Protein AF-A0A1M3P2A4-F1 (afdb_monomer_lite)

Radius of gyration: 41.22 Å; chains: 1; bounding box: 78×83×124 Å

Secondary structure (DSSP, 8-state):
-PPPPPPPSSEEEE-TTT--EEEE--SEEEE-TT-TT--EEEEEE-TTT--EEEBPHHHHHHHHHHTT--S--SHHHHHHHHHHTTT-S-HHHHHHHHHHHHHTTTT-----PPB--TTTSGGGTT-TTTTTTTT-SB-HHHHHHHHHHHHHHHHT-GGGGHHHHHHHHHHHHHHHHHHHHHHHHH-SEEEEE-EEE-TTS-EEE-EE-PBPTTT-PBPTT--EEPEEEEE-HHHHHHHHHHHHHHHHHHHTS-SHHHHHHHHHHHHHHHHHHHHHS-HHHHHHHHHHHHHHHHHHHHHHHHHHHT-HHHHHHHHHHHTT-

Structure (mmCIF, N/CA/C/O backbone):
data_AF-A0A1M3P2A4-F1
#
_entry.id   AF-A0A1M3P2A4-F1
#
loop_
_atom_site.group_PDB
_atom_site.id
_atom_site.type_symbol
_atom_site.label_atom_id
_atom_site.label_alt_id
_atom_site.label_comp_id
_atom_site.label_asym_id
_atom_site.label_entity_id
_atom_site.label_seq_id
_atom_site.pdbx_PDB_ins_code
_atom_site.Cartn_x
_atom_site.Cartn_y
_atom_site.Cartn_z
_atom_site.occupancy
_atom_site.B_iso_or_equiv
_atom_site.auth_seq_id
_atom_site.auth_comp_id
_atom_site.auth_asym_id
_atom_site.auth_atom_id
_atom_site.pdbx_PDB_model_num
ATOM 1 N N . MET A 1 1 ? -41.343 -20.287 31.097 1.00 47.66 1 MET A N 1
ATOM 2 C CA . MET A 1 1 ? -40.985 -21.362 30.147 1.00 47.66 1 MET A CA 1
ATOM 3 C C . MET A 1 1 ? -40.695 -20.710 28.804 1.00 47.66 1 MET A C 1
ATOM 5 O O . MET A 1 1 ? -41.447 -19.821 28.422 1.00 47.66 1 MET A O 1
ATOM 9 N N . GLY A 1 2 ? -39.548 -21.011 28.186 1.00 56.47 2 GLY A N 1
ATOM 10 C CA . GLY A 1 2 ? -39.133 -20.385 26.923 1.00 56.47 2 GLY A CA 1
ATOM 11 C C . GLY A 1 2 ? -40.094 -20.724 25.784 1.00 56.47 2 GLY A C 1
ATOM 12 O O . GLY A 1 2 ? -40.867 -21.674 25.886 1.00 56.47 2 GLY A O 1
ATOM 13 N N . LYS A 1 3 ? -40.072 -19.938 24.705 1.00 64.38 3 LYS A N 1
ATOM 14 C CA . LYS A 1 3 ? -40.857 -20.255 23.507 1.00 64.38 3 LYS A CA 1
ATOM 15 C C . LYS A 1 3 ? -40.350 -21.590 22.950 1.00 64.38 3 LYS A C 1
ATOM 17 O O . LYS A 1 3 ? -39.178 -21.690 22.600 1.00 64.38 3 LYS A O 1
ATOM 22 N N . LEU A 1 4 ? -41.218 -22.596 22.891 1.00 66.12 4 LEU A N 1
ATOM 23 C CA . LEU A 1 4 ? -40.945 -23.872 22.231 1.00 66.12 4 LEU A CA 1
ATOM 24 C C . LEU A 1 4 ? -41.340 -23.736 20.763 1.00 66.12 4 LEU A C 1
ATOM 26 O O . LEU A 1 4 ? -42.479 -23.387 20.451 1.00 66.12 4 LEU A O 1
ATOM 30 N N . ARG A 1 5 ? -40.391 -23.963 19.854 1.00 70.38 5 ARG A N 1
ATOM 31 C CA . ARG A 1 5 ? -40.687 -23.976 18.418 1.00 70.38 5 ARG A CA 1
ATOM 32 C C . ARG A 1 5 ? -41.298 -25.336 18.072 1.00 70.38 5 ARG A C 1
ATOM 34 O O . ARG A 1 5 ? -40.772 -26.323 18.576 1.00 70.38 5 ARG A O 1
ATOM 41 N N . PRO A 1 6 ? -42.350 -25.421 17.239 1.00 78.31 6 PRO A N 1
ATOM 42 C CA . PRO A 1 6 ? -42.824 -26.709 16.739 1.00 78.31 6 PRO A CA 1
ATOM 43 C C . PRO A 1 6 ? -41.728 -27.428 15.937 1.00 78.31 6 PRO A C 1
ATOM 45 O O . PRO A 1 6 ? -40.715 -26.825 15.563 1.00 78.31 6 PRO A O 1
ATOM 48 N N . ARG A 1 7 ? -41.945 -28.723 15.683 1.00 81.94 7 ARG A N 1
ATOM 49 C CA . ARG A 1 7 ? -41.069 -29.561 14.857 1.00 81.94 7 ARG A CA 1
ATOM 50 C C . ARG A 1 7 ? -40.801 -28.887 13.507 1.00 81.94 7 ARG A C 1
ATOM 52 O O . ARG A 1 7 ? -41.706 -28.317 12.905 1.00 81.94 7 ARG A O 1
ATOM 59 N N . LEU A 1 8 ? -39.545 -28.923 13.075 1.00 81.81 8 LEU A N 1
ATOM 60 C CA . LEU A 1 8 ? -39.112 -28.338 11.810 1.00 81.81 8 LEU A CA 1
ATOM 61 C C . LEU A 1 8 ? -39.338 -29.334 10.672 1.00 81.81 8 LEU A C 1
ATOM 63 O O . LEU A 1 8 ? -38.957 -30.500 10.792 1.00 81.81 8 LEU A O 1
ATOM 67 N N . ASP A 1 9 ? -39.923 -28.849 9.578 1.00 81.69 9 ASP A N 1
ATOM 68 C CA . ASP A 1 9 ? -40.098 -29.629 8.350 1.00 81.69 9 ASP A CA 1
ATOM 69 C C . ASP A 1 9 ? -38.815 -29.646 7.509 1.00 81.69 9 ASP A C 1
ATOM 71 O O . ASP A 1 9 ? -38.426 -30.705 7.023 1.00 81.69 9 ASP A O 1
ATOM 75 N N . ASP A 1 10 ? -38.123 -28.505 7.417 1.00 86.75 10 ASP A N 1
ATOM 76 C CA . ASP A 1 10 ? -36.844 -28.360 6.717 1.00 86.75 10 ASP A CA 1
ATOM 77 C C . ASP A 1 10 ? -35.724 -27.998 7.703 1.00 86.75 10 ASP A C 1
ATOM 79 O O . ASP A 1 10 ? -35.829 -27.059 8.504 1.00 86.75 10 ASP A O 1
ATOM 83 N N . VAL A 1 11 ? -34.640 -28.774 7.659 1.00 88.44 11 VAL A N 1
ATOM 84 C CA . VAL A 1 11 ? -33.526 -28.706 8.609 1.00 88.44 11 VAL A CA 1
ATOM 85 C C . VAL A 1 11 ? -32.208 -28.604 7.849 1.00 88.44 11 VAL A C 1
ATOM 87 O O . VAL A 1 11 ? -32.030 -29.210 6.793 1.00 88.44 11 VAL A O 1
ATOM 90 N N . ARG A 1 12 ? -31.272 -27.820 8.392 1.00 90.88 12 ARG A N 1
ATOM 91 C CA . ARG A 1 12 ? -29.937 -27.647 7.827 1.00 90.88 12 ARG A CA 1
ATOM 92 C C . ARG A 1 12 ? -28.990 -28.658 8.457 1.00 90.88 12 ARG A C 1
ATOM 94 O O . ARG A 1 12 ? -28.838 -28.701 9.679 1.00 90.88 12 ARG A O 1
ATOM 101 N N . PHE A 1 13 ? -28.351 -29.458 7.619 1.00 91.75 13 PHE A N 1
ATOM 102 C CA . PHE A 1 13 ? -27.417 -30.508 8.003 1.00 91.75 13 PHE A CA 1
ATOM 103 C C . PHE A 1 13 ? -25.997 -30.135 7.596 1.00 91.75 13 PHE A C 1
ATOM 105 O O . PHE A 1 13 ? -25.773 -29.418 6.617 1.00 91.75 13 PHE A O 1
ATOM 112 N N . HIS A 1 14 ? -25.029 -30.648 8.350 1.00 91.00 14 HIS A N 1
ATOM 113 C CA . HIS A 1 14 ? -23.611 -30.509 8.038 1.00 91.00 14 HIS A CA 1
ATOM 114 C C . HIS A 1 14 ? -22.948 -31.881 8.111 1.00 91.00 14 HIS A C 1
ATOM 116 O O . HIS A 1 14 ? -22.934 -32.512 9.167 1.00 91.00 14 HIS A O 1
ATOM 122 N N . CYS A 1 15 ? -22.426 -32.355 6.980 1.00 88.50 15 CYS A N 1
ATOM 123 C CA . CYS A 1 15 ? -21.662 -33.593 6.933 1.00 88.50 15 CYS A CA 1
ATOM 124 C C . CYS A 1 15 ? -20.221 -33.335 7.376 1.00 88.50 15 CYS A C 1
ATOM 126 O O . CYS A 1 15 ? -19.530 -32.522 6.768 1.00 88.50 15 CYS A O 1
ATOM 128 N N . LEU A 1 16 ? -19.747 -34.045 8.402 1.00 86.38 16 LEU A N 1
ATOM 129 C CA . LEU A 1 16 ? -18.372 -33.899 8.894 1.00 86.38 16 LEU A CA 1
ATOM 130 C C . LEU A 1 16 ? -17.328 -34.546 7.972 1.00 86.38 16 LEU A C 1
ATOM 132 O O . LEU A 1 16 ? -16.173 -34.137 7.997 1.00 86.38 16 LEU A O 1
ATOM 136 N N . ASP A 1 17 ? -17.726 -35.528 7.160 1.00 86.38 17 ASP A N 1
ATOM 137 C CA . ASP A 1 17 ? -16.798 -36.277 6.308 1.00 86.38 17 ASP A CA 1
ATOM 138 C C . ASP A 1 17 ? -16.461 -35.556 4.997 1.00 86.38 17 ASP A C 1
ATOM 140 O O . ASP A 1 17 ? -15.311 -35.575 4.567 1.00 86.38 17 ASP A O 1
ATOM 144 N N . CYS A 1 18 ? -17.448 -34.922 4.354 1.00 88.06 18 CYS A N 1
ATOM 145 C CA . CYS A 1 18 ? -17.251 -34.181 3.100 1.00 88.06 18 CYS A CA 1
ATOM 146 C C . CYS A 1 18 ? -17.371 -32.653 3.250 1.00 88.06 18 CYS A C 1
ATOM 148 O O . CYS A 1 18 ? -17.308 -31.941 2.254 1.00 88.06 18 CYS A O 1
ATOM 150 N N . ASP A 1 19 ? -17.567 -32.140 4.472 1.00 87.44 19 ASP A N 1
ATOM 151 C CA . ASP A 1 19 ? -17.826 -30.720 4.795 1.00 87.44 19 ASP A CA 1
ATOM 152 C C . ASP A 1 19 ? -19.017 -30.087 4.035 1.00 87.44 19 ASP A C 1
ATOM 154 O O . ASP A 1 19 ? -19.203 -28.866 4.021 1.00 87.44 19 ASP A O 1
ATOM 158 N N . TYR A 1 20 ? -19.877 -30.913 3.431 1.00 87.81 20 TYR A N 1
ATOM 159 C CA . TYR A 1 20 ? -21.035 -30.452 2.673 1.00 87.81 20 TYR A CA 1
ATOM 160 C C . TYR A 1 20 ? -22.170 -29.999 3.603 1.00 87.81 20 TYR A C 1
ATOM 162 O O . TYR A 1 20 ? -22.519 -30.676 4.578 1.00 87.81 20 TYR A O 1
ATOM 170 N N . ARG A 1 21 ? -22.769 -28.844 3.290 1.00 89.81 21 ARG A N 1
ATOM 171 C CA . ARG A 1 21 ? -23.889 -28.242 4.032 1.00 89.81 21 ARG A CA 1
ATOM 172 C C . ARG A 1 21 ? -25.113 -28.181 3.135 1.00 89.81 21 ARG A C 1
ATOM 174 O O . ARG A 1 21 ? -25.029 -27.647 2.033 1.00 89.81 21 ARG A O 1
ATOM 181 N N . PHE A 1 22 ? -26.243 -28.680 3.618 1.00 89.75 22 PHE A N 1
ATOM 182 C CA . PHE A 1 22 ? -27.468 -28.766 2.824 1.00 89.75 22 PHE A CA 1
ATOM 183 C C . PHE A 1 22 ? -28.719 -28.596 3.680 1.00 89.75 22 PHE A C 1
ATOM 185 O O . PHE A 1 22 ? -28.688 -28.801 4.892 1.00 89.75 22 PHE A O 1
ATOM 192 N N . GLU A 1 23 ? -29.819 -28.221 3.036 1.00 89.12 23 GLU A N 1
ATOM 193 C CA . GLU A 1 23 ? -31.145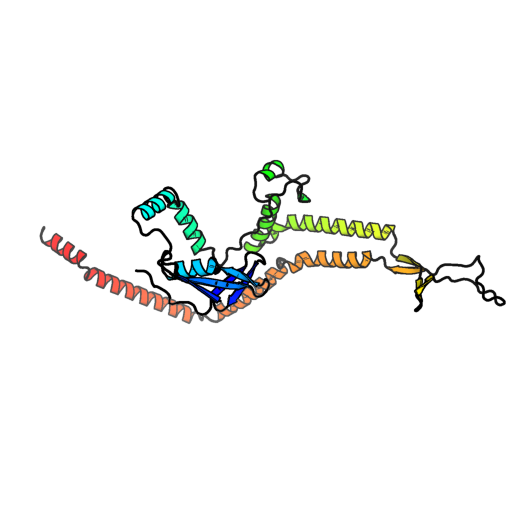 -28.135 3.643 1.00 89.12 23 GLU A CA 1
ATOM 194 C C . GLU A 1 23 ? -32.015 -29.244 3.065 1.00 89.12 23 GLU A C 1
ATOM 196 O O . GLU A 1 23 ? -32.107 -29.404 1.848 1.00 89.12 23 GLU A O 1
ATOM 201 N N . ALA A 1 24 ? -32.602 -30.053 3.938 1.00 88.12 24 ALA A N 1
ATOM 202 C CA . ALA A 1 24 ? -33.451 -31.161 3.534 1.00 88.12 24 ALA A CA 1
ATOM 203 C C . ALA A 1 24 ? -34.464 -31.494 4.628 1.00 88.12 24 ALA A C 1
ATOM 205 O O . ALA A 1 24 ? -34.319 -31.101 5.791 1.00 88.12 24 ALA A O 1
ATOM 206 N N . LYS A 1 25 ? -35.467 -32.289 4.254 1.00 87.75 25 LYS A N 1
ATOM 207 C CA . LYS A 1 25 ? -36.362 -32.910 5.225 1.00 87.75 25 LYS A CA 1
ATOM 208 C C . LYS A 1 25 ? -35.594 -33.951 6.043 1.00 87.75 25 LYS A C 1
ATOM 210 O O . LYS A 1 25 ? -34.814 -34.716 5.468 1.00 87.75 25 LYS A O 1
ATOM 215 N N . PRO A 1 26 ? -35.799 -34.005 7.367 1.00 88.25 26 PRO A N 1
ATOM 216 C CA . PRO A 1 26 ? -35.129 -34.977 8.213 1.00 88.25 26 PRO A CA 1
ATOM 217 C C . PRO A 1 26 ? -35.586 -36.393 7.864 1.00 88.25 26 PRO A C 1
ATOM 219 O O . PRO A 1 26 ? -36.781 -36.661 7.747 1.00 88.25 26 PRO A O 1
ATOM 222 N N . VAL A 1 27 ? -34.624 -37.304 7.733 1.00 86.00 27 VAL A N 1
ATOM 223 C CA . VAL A 1 27 ? -34.887 -38.725 7.466 1.00 86.00 27 VAL A CA 1
ATOM 224 C C . VAL A 1 27 ? -35.339 -39.414 8.750 1.00 86.00 27 VAL A C 1
ATOM 226 O O . VAL A 1 27 ? -36.296 -40.187 8.744 1.00 86.00 27 VAL A O 1
ATOM 229 N N . ARG A 1 28 ? -34.686 -39.087 9.870 1.00 85.25 28 ARG A N 1
ATOM 230 C CA . ARG A 1 28 ? -35.023 -39.584 11.206 1.00 85.25 28 ARG A CA 1
ATOM 231 C C . ARG A 1 28 ? -35.104 -38.419 12.186 1.00 85.25 28 ARG A C 1
ATOM 233 O O . ARG A 1 28 ? -34.327 -37.467 12.108 1.00 85.25 28 ARG A O 1
ATOM 240 N N . VAL A 1 29 ? -36.072 -38.494 13.095 1.00 86.88 29 VAL 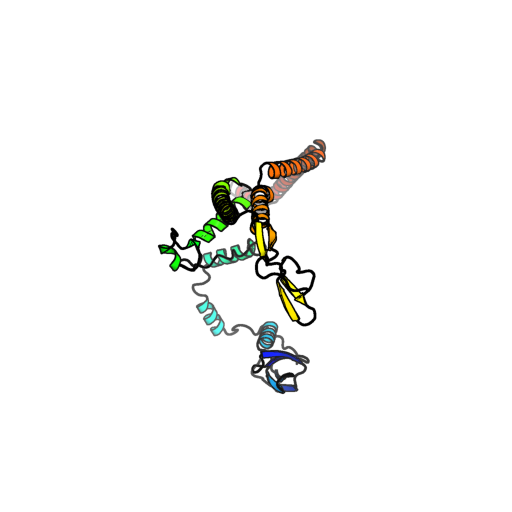A N 1
ATOM 241 C CA . VAL A 1 29 ? -36.231 -37.545 14.199 1.00 86.88 29 VAL A CA 1
ATOM 242 C C . VAL A 1 29 ? -36.209 -38.331 15.495 1.00 86.88 29 VAL A C 1
ATOM 244 O O . VAL A 1 29 ? -37.005 -39.250 15.666 1.00 86.88 29 VAL A O 1
ATOM 247 N N . GLU A 1 30 ? -35.265 -37.992 16.359 1.00 86.00 30 GLU A N 1
ATOM 248 C CA . GLU A 1 30 ? -35.043 -38.619 17.656 1.00 86.00 30 GLU A CA 1
ATOM 249 C C . GLU A 1 30 ? -35.524 -37.675 18.757 1.00 86.00 30 GLU A C 1
ATOM 251 O O . GLU A 1 30 ? -35.256 -36.471 18.715 1.00 86.00 30 GLU A O 1
ATOM 256 N N . ASP A 1 31 ? -36.234 -38.214 19.746 1.00 82.88 31 ASP A N 1
ATOM 257 C CA . ASP A 1 31 ? -36.670 -37.438 20.902 1.00 82.88 31 ASP A CA 1
ATOM 258 C C . ASP A 1 31 ? -35.485 -37.234 21.856 1.00 82.88 31 ASP A C 1
ATOM 260 O O . ASP A 1 31 ? -34.879 -38.187 22.345 1.00 82.88 31 ASP A O 1
ATOM 264 N N . ALA A 1 32 ? -35.155 -35.974 22.126 1.00 79.44 32 ALA A N 1
ATOM 265 C CA . ALA A 1 32 ? -34.094 -35.560 23.036 1.00 79.44 32 ALA A CA 1
ATOM 266 C C . ALA A 1 32 ? -34.682 -34.658 24.132 1.00 79.44 32 ALA A C 1
ATOM 268 O O . ALA A 1 32 ? -34.540 -33.437 24.073 1.00 79.44 32 ALA A O 1
ATOM 269 N N . PRO A 1 33 ? -35.351 -35.234 25.147 1.00 75.00 33 PRO A N 1
ATOM 270 C CA . PRO A 1 33 ? -36.042 -34.465 26.184 1.00 75.00 33 PRO A CA 1
ATOM 271 C C . PRO A 1 33 ? -35.098 -33.632 27.065 1.00 75.00 33 PRO A C 1
ATOM 273 O O . PRO A 1 33 ? -35.551 -32.701 27.724 1.00 75.00 33 PRO A O 1
ATOM 276 N N . GLU A 1 34 ? -33.795 -33.932 27.057 1.00 75.25 34 GLU A N 1
ATOM 277 C CA . GLU A 1 34 ? -32.754 -33.120 27.705 1.00 75.25 34 GLU A CA 1
ATOM 278 C C . GLU A 1 34 ? -32.665 -31.705 27.112 1.00 75.25 34 GLU A C 1
ATOM 280 O O . GLU A 1 34 ? -32.262 -30.755 27.788 1.00 75.25 34 GLU A O 1
ATOM 285 N N . ASP A 1 35 ? -33.061 -31.546 25.845 1.00 76.31 35 ASP A N 1
ATOM 286 C CA . ASP A 1 35 ? -32.999 -30.278 25.143 1.00 76.31 35 ASP A CA 1
ATOM 287 C C . ASP A 1 35 ? -34.281 -29.432 25.403 1.00 76.31 35 ASP A C 1
ATOM 289 O O . ASP A 1 35 ? -35.133 -29.298 24.526 1.00 76.31 35 ASP A O 1
ATOM 293 N N . GLU A 1 36 ? -34.431 -28.821 26.594 1.00 73.69 36 GLU A N 1
ATOM 294 C CA . GLU A 1 36 ? -35.631 -28.062 27.052 1.00 73.69 36 GLU A CA 1
ATOM 295 C C . GLU A 1 36 ? -36.225 -27.028 26.058 1.00 73.69 36 GLU A C 1
ATOM 297 O O . GLU A 1 36 ? -37.383 -26.633 26.174 1.00 73.69 36 GLU A O 1
ATOM 302 N N . TRP A 1 37 ? -35.432 -26.525 25.111 1.00 77.62 37 TRP A N 1
ATOM 303 C CA . TRP A 1 37 ? -35.793 -25.489 24.135 1.00 77.62 37 TRP A CA 1
ATOM 304 C C . TRP A 1 37 ? -36.126 -26.068 22.759 1.00 77.62 37 TRP A C 1
ATOM 306 O O . TRP A 1 37 ? -36.795 -25.407 21.959 1.00 77.62 37 TRP A O 1
ATOM 316 N N . HIS A 1 38 ? -35.647 -27.279 22.469 1.00 83.12 38 HIS A N 1
ATOM 317 C CA . HIS A 1 38 ? -35.932 -27.993 21.236 1.00 83.12 38 HIS A CA 1
ATOM 318 C C . HIS A 1 38 ? -35.727 -29.506 21.431 1.00 83.12 38 HIS A C 1
ATOM 320 O O . HIS A 1 38 ? -34.639 -30.005 21.143 1.00 83.12 38 HIS A O 1
ATOM 326 N N . PRO A 1 39 ? -36.758 -30.239 21.889 1.00 83.06 39 PRO A N 1
ATOM 327 C CA . PRO A 1 39 ? -36.628 -31.623 22.347 1.00 83.06 39 PRO A CA 1
ATOM 328 C C . PRO A 1 39 ? -36.541 -32.657 21.211 1.00 83.06 39 PRO A C 1
ATOM 330 O O . PRO A 1 39 ? -36.830 -33.832 21.421 1.00 83.06 39 PRO A O 1
ATOM 333 N N . TRP A 1 40 ? -36.161 -32.239 20.002 1.00 86.44 40 TRP A N 1
ATOM 334 C CA . TRP A 1 40 ? -36.030 -33.108 18.835 1.00 86.44 40 TRP A CA 1
ATOM 335 C C . TRP A 1 40 ? -34.647 -32.957 18.220 1.00 86.44 40 TRP A C 1
ATOM 337 O O . TRP A 1 40 ? -34.168 -31.845 17.979 1.00 86.44 40 TRP A O 1
ATOM 347 N N . ARG A 1 41 ? -34.022 -34.089 17.914 1.00 86.69 41 ARG A N 1
ATOM 348 C CA . ARG A 1 41 ? -32.800 -34.167 17.120 1.00 86.69 41 ARG A CA 1
ATOM 349 C C . ARG A 1 41 ? -33.130 -34.689 15.741 1.00 86.69 41 ARG A C 1
ATOM 351 O O . ARG A 1 41 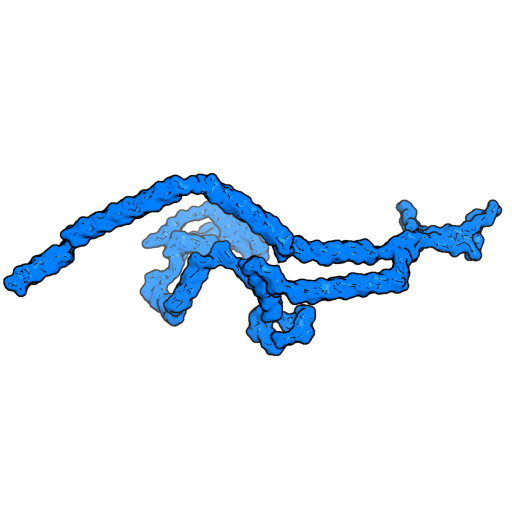? -33.824 -35.686 15.587 1.00 86.69 41 ARG A O 1
ATOM 358 N N . TYR A 1 42 ? -32.618 -33.999 14.736 1.00 89.75 42 TYR A N 1
ATOM 359 C CA . TYR A 1 42 ? -32.822 -34.366 13.347 1.00 89.75 42 TYR A CA 1
ATOM 360 C C . TYR A 1 42 ? -31.566 -35.025 12.802 1.00 89.75 42 TYR A C 1
ATOM 362 O O . TYR A 1 42 ? -30.462 -34.499 12.975 1.00 89.75 42 TYR A O 1
ATOM 370 N N . VAL A 1 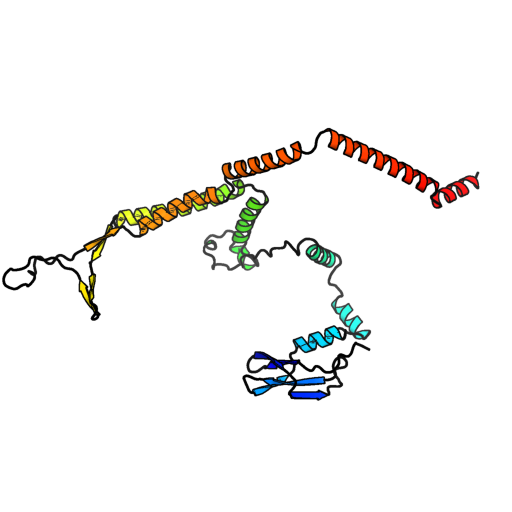43 ? -31.767 -36.129 12.092 1.00 89.19 43 VAL A N 1
ATOM 371 C CA . VAL A 1 43 ? -30.737 -36.827 11.328 1.00 89.19 43 VAL A CA 1
ATOM 372 C C . VAL A 1 43 ? -31.153 -36.829 9.860 1.00 89.19 43 VAL A C 1
ATOM 374 O O . VAL A 1 43 ? -32.289 -37.172 9.512 1.00 89.19 43 VAL A O 1
ATOM 377 N N . GLY A 1 44 ? -30.236 -36.402 9.001 1.00 89.31 44 GLY A N 1
ATOM 378 C CA . GLY A 1 44 ? -30.380 -36.396 7.550 1.00 89.31 44 GLY A CA 1
ATOM 379 C C . GLY A 1 44 ? -29.365 -37.327 6.899 1.00 89.31 44 GLY A C 1
ATOM 380 O O . GLY A 1 44 ? -28.435 -37.797 7.548 1.00 89.31 44 GLY A O 1
ATOM 381 N N . THR A 1 45 ? -29.513 -37.576 5.603 1.00 89.56 45 THR A N 1
ATOM 382 C CA . THR A 1 45 ? -28.535 -38.336 4.814 1.00 89.56 45 THR A CA 1
ATOM 383 C C . THR A 1 45 ? -27.848 -37.387 3.843 1.00 89.56 45 THR A C 1
ATOM 385 O O . THR A 1 45 ? -28.525 -36.648 3.129 1.00 89.56 45 THR A O 1
ATOM 388 N N . CYS A 1 46 ? -26.514 -37.373 3.826 1.00 88.12 46 CYS A N 1
ATOM 389 C CA . CYS A 1 46 ? -25.764 -36.517 2.912 1.00 88.12 46 CYS A CA 1
ATOM 390 C C . CYS A 1 46 ? -26.011 -36.935 1.453 1.00 88.12 46 CYS A C 1
ATOM 392 O O . CYS A 1 46 ? -25.815 -38.110 1.135 1.00 88.12 46 CYS A O 1
ATOM 394 N N . PRO A 1 47 ? -26.361 -36.004 0.548 1.00 87.69 47 PRO A N 1
ATOM 395 C CA . PRO A 1 47 ? -26.564 -36.325 -0.863 1.00 87.69 47 PRO A CA 1
ATOM 396 C C . PRO A 1 47 ? -25.266 -36.678 -1.606 1.00 87.69 47 PRO A C 1
ATOM 398 O O . PRO A 1 47 ? -25.336 -37.350 -2.629 1.00 87.69 47 PRO A O 1
ATOM 401 N N . GLU A 1 48 ? -24.092 -36.262 -1.113 1.00 86.12 48 GLU A N 1
ATOM 402 C CA . GLU A 1 48 ? -22.811 -36.568 -1.769 1.00 86.12 48 GLU A CA 1
ATOM 403 C C . GLU A 1 48 ? -22.197 -37.895 -1.316 1.00 86.12 48 GLU A C 1
ATOM 405 O O . GLU A 1 48 ? -21.773 -38.697 -2.143 1.00 86.12 48 GLU A O 1
ATOM 410 N N . CYS A 1 49 ? -22.130 -38.142 -0.005 1.00 87.19 49 CYS A N 1
ATOM 411 C CA . CYS A 1 49 ? -21.436 -39.313 0.542 1.00 87.19 49 CYS A CA 1
ATOM 412 C C . CYS A 1 49 ? -22.377 -40.395 1.095 1.00 87.19 49 CYS A C 1
ATOM 414 O O . CYS A 1 49 ? -21.909 -41.456 1.506 1.00 87.19 49 CYS A O 1
ATOM 416 N N . GLY A 1 50 ? -23.689 -40.138 1.144 1.00 84.25 50 GLY A N 1
ATOM 417 C CA . GLY A 1 50 ? -24.700 -41.089 1.617 1.00 84.25 50 GLY A CA 1
ATOM 418 C C . GLY A 1 50 ? -24.674 -41.383 3.122 1.00 84.25 50 GLY A C 1
ATOM 419 O O . GLY A 1 50 ? -25.433 -42.232 3.582 1.00 84.25 50 GLY A O 1
ATOM 420 N N . ARG A 1 51 ? -23.816 -40.717 3.907 1.00 86.62 51 ARG A N 1
ATOM 421 C CA . ARG A 1 51 ? -23.706 -40.940 5.358 1.00 86.62 51 ARG A CA 1
ATOM 422 C C . ARG A 1 51 ? -24.764 -40.172 6.145 1.00 86.62 51 ARG A C 1
ATOM 424 O O . ARG A 1 51 ? -25.221 -39.107 5.721 1.00 86.62 51 ARG A O 1
ATOM 431 N N . GLU A 1 52 ? -25.124 -40.704 7.311 1.00 88.75 52 GLU A N 1
ATOM 432 C CA . GLU A 1 52 ? -25.973 -40.003 8.276 1.00 88.75 52 GLU A CA 1
ATOM 433 C C . GLU A 1 52 ? -25.251 -38.750 8.795 1.00 88.75 52 GLU A C 1
ATOM 435 O O . GLU A 1 52 ? -24.073 -38.787 9.145 1.00 88.75 52 GLU A O 1
ATOM 440 N N . CYS A 1 53 ? -25.959 -37.626 8.803 1.00 89.19 53 CYS A N 1
ATOM 441 C CA . CYS A 1 53 ? -25.460 -36.327 9.229 1.00 89.19 53 CYS A CA 1
ATOM 442 C C . CYS A 1 53 ? -26.395 -35.740 10.277 1.00 89.19 53 CYS A C 1
ATOM 444 O O . CYS A 1 53 ? -27.619 -35.754 10.121 1.00 89.19 53 CYS A O 1
ATOM 446 N N . GLU A 1 54 ? -25.811 -35.172 11.324 1.00 88.44 54 GLU A N 1
ATOM 447 C CA . GLU A 1 54 ? -26.560 -34.443 12.337 1.00 88.44 54 GLU A CA 1
ATOM 448 C C . GLU A 1 54 ? -26.917 -33.029 11.862 1.00 88.44 54 GLU A C 1
ATOM 450 O O . GLU A 1 54 ? -26.304 -32.455 10.951 1.00 88.44 54 GLU A O 1
ATOM 455 N N . GLN A 1 55 ? -27.929 -32.452 12.508 1.00 88.62 55 GLN A N 1
ATOM 456 C CA . GLN A 1 55 ? -28.279 -31.047 12.343 1.00 88.62 55 GLN A CA 1
ATOM 457 C C . GLN A 1 55 ? -27.071 -30.130 12.595 1.00 88.62 55 GLN A C 1
ATOM 459 O O . GLN A 1 55 ? -26.324 -30.288 13.564 1.00 88.62 55 GLN A O 1
ATOM 464 N N . GLU A 1 56 ? -26.929 -29.100 11.764 1.00 90.81 56 GLU A N 1
ATOM 465 C CA . GLU A 1 56 ? -25.850 -28.128 11.874 1.00 90.81 56 GLU A CA 1
ATOM 466 C C . GLU A 1 56 ? -25.851 -27.418 13.244 1.00 90.81 56 GLU A C 1
ATOM 468 O O . GLU A 1 56 ? -26.861 -26.873 13.709 1.00 90.81 56 GLU A O 1
ATOM 473 N N . ARG A 1 57 ? -24.669 -27.347 13.874 1.00 87.31 57 ARG A N 1
ATOM 474 C CA . ARG A 1 57 ? -24.475 -26.707 15.189 1.00 87.31 57 ARG A CA 1
ATOM 475 C C . ARG A 1 57 ? -24.944 -25.250 15.221 1.00 87.31 57 ARG A C 1
ATOM 477 O O . ARG A 1 57 ? -25.506 -24.812 16.224 1.00 87.31 57 ARG A O 1
ATOM 484 N N . GLN A 1 58 ? -24.738 -24.503 14.135 1.00 85.88 58 GLN A N 1
ATOM 485 C CA . GLN A 1 58 ? -25.180 -23.109 14.029 1.00 85.88 58 GLN A CA 1
ATOM 486 C C . GLN A 1 58 ? -26.707 -22.994 14.058 1.00 85.88 58 GLN A C 1
ATOM 488 O O . GLN A 1 58 ? -27.240 -22.169 14.801 1.00 85.88 58 GLN A O 1
ATOM 493 N N . GLN A 1 59 ? -27.420 -23.857 13.326 1.00 86.44 59 GLN A N 1
ATOM 494 C CA . GLN A 1 59 ? -28.882 -23.866 13.328 1.00 86.44 59 GLN A CA 1
ATOM 495 C C . GLN A 1 59 ? -29.438 -24.194 14.723 1.00 86.44 59 GLN A C 1
ATOM 497 O O . GLN A 1 59 ? -30.358 -23.523 15.195 1.00 86.44 59 GLN A O 1
ATOM 502 N N . ARG A 1 60 ? -28.825 -25.143 15.445 1.00 86.12 60 ARG A N 1
ATOM 503 C CA . ARG A 1 60 ? -29.163 -25.412 16.856 1.00 86.12 60 ARG A CA 1
ATOM 504 C C . ARG A 1 60 ? -28.902 -24.213 17.767 1.00 86.12 60 ARG A C 1
ATOM 506 O O . ARG A 1 60 ? -29.717 -23.918 18.643 1.00 86.12 60 ARG A O 1
ATOM 513 N N . GLY A 1 61 ? -27.795 -23.502 17.554 1.00 84.56 61 GLY A N 1
ATOM 514 C CA . GLY A 1 61 ? -27.482 -22.259 18.263 1.00 84.56 61 GLY A CA 1
ATOM 515 C C . GLY A 1 61 ? -28.548 -21.181 18.051 1.00 84.56 61 GLY A C 1
ATOM 516 O O . GLY A 1 61 ? -28.989 -20.556 19.015 1.00 84.56 61 GLY A O 1
ATOM 517 N N . LEU A 1 62 ? -29.033 -21.024 16.816 1.00 85.25 62 LEU A N 1
ATOM 518 C CA . LEU A 1 62 ? -30.119 -20.098 16.480 1.00 85.25 62 LEU A CA 1
ATOM 519 C C . LEU A 1 62 ? -31.442 -20.483 17.156 1.00 85.25 62 LEU A C 1
ATOM 521 O O . LEU A 1 62 ? -32.128 -19.608 17.682 1.00 85.25 62 LEU A O 1
ATOM 525 N N . LEU A 1 63 ? -31.785 -21.775 17.208 1.00 84.88 63 LEU A N 1
ATOM 526 C CA . LEU A 1 63 ? -32.973 -22.252 17.932 1.00 84.88 63 LEU A CA 1
ATOM 527 C C . LEU A 1 63 ? -32.879 -21.949 19.433 1.00 84.88 63 LEU A C 1
ATOM 529 O O . LEU A 1 63 ? -33.847 -21.484 20.035 1.00 84.88 63 LEU A O 1
ATOM 533 N N . LYS A 1 64 ? -31.697 -22.142 20.029 1.00 83.31 64 LYS A N 1
ATOM 534 C CA . LYS A 1 64 ? -31.434 -21.814 21.438 1.00 83.31 64 LYS A CA 1
ATOM 535 C C . LYS A 1 64 ? -31.540 -20.314 21.721 1.00 83.31 64 LYS A C 1
ATOM 537 O O . LYS A 1 64 ? -32.114 -19.926 22.740 1.00 83.31 64 LYS A O 1
ATOM 542 N N . ALA A 1 65 ? -31.021 -19.479 20.821 1.00 81.88 65 ALA A N 1
ATOM 543 C CA . ALA A 1 65 ? -31.118 -18.024 20.915 1.00 81.88 65 ALA A CA 1
ATOM 544 C C . ALA A 1 65 ? -32.571 -17.540 20.781 1.00 81.88 65 ALA A C 1
ATOM 546 O O . ALA A 1 65 ? -33.026 -16.737 21.594 1.00 81.88 65 ALA A O 1
ATOM 547 N N . TRP A 1 66 ? -33.324 -18.081 19.818 1.00 80.88 66 TRP A N 1
ATOM 548 C CA . TRP A 1 66 ? -34.740 -17.759 19.611 1.00 80.88 66 TRP A CA 1
ATOM 549 C C . TRP A 1 66 ? -35.612 -18.115 20.821 1.00 80.88 66 TRP A C 1
ATOM 551 O O . TRP A 1 66 ? -36.487 -17.343 21.213 1.00 80.88 66 TRP A O 1
ATOM 561 N N . ALA A 1 67 ? -35.343 -19.256 21.459 1.00 80.06 67 ALA A N 1
ATOM 562 C CA . ALA A 1 67 ? -36.040 -19.679 22.671 1.00 80.06 67 ALA A CA 1
ATOM 563 C C . ALA A 1 67 ? -35.632 -18.880 23.929 1.00 80.06 67 ALA A C 1
ATOM 565 O O . ALA A 1 67 ? -36.159 -19.139 25.015 1.00 80.06 67 ALA A O 1
ATOM 566 N N . HIS A 1 68 ? -34.685 -17.936 23.811 1.00 73.19 68 HIS A N 1
ATOM 567 C CA . HIS A 1 68 ? -34.047 -17.240 24.934 1.00 73.19 68 HIS A CA 1
ATOM 568 C C . HIS A 1 68 ? -33.547 -18.224 26.013 1.00 73.19 68 HIS A C 1
ATOM 570 O O . HIS A 1 68 ? -33.689 -18.014 27.223 1.00 73.19 68 HIS A O 1
ATOM 576 N N . ALA A 1 69 ? -32.989 -19.349 25.558 1.00 74.44 69 ALA A N 1
ATOM 577 C CA . ALA A 1 69 ? -32.382 -20.383 26.394 1.00 74.44 69 ALA A CA 1
ATOM 578 C C . ALA A 1 69 ? -30.849 -20.230 26.478 1.00 74.44 69 ALA A C 1
ATOM 580 O O . ALA A 1 69 ? -30.138 -21.132 26.919 1.00 74.44 69 ALA A O 1
ATOM 581 N N . THR A 1 70 ? -30.320 -19.093 26.026 1.00 70.75 70 THR A N 1
ATOM 582 C CA . THR A 1 70 ? -28.902 -18.734 26.107 1.00 70.75 70 THR A CA 1
ATOM 583 C C . THR A 1 70 ? -28.601 -18.011 27.419 1.00 70.75 70 THR A C 1
ATOM 585 O O . THR A 1 70 ? -29.242 -17.007 27.723 1.00 70.75 70 THR A O 1
ATOM 588 N N . GLY A 1 71 ? -27.592 -18.488 28.152 1.00 70.88 71 GLY A N 1
ATOM 589 C CA . GLY A 1 71 ? -27.112 -17.893 29.403 1.00 70.88 71 GLY A CA 1
ATOM 590 C C . GLY A 1 71 ? -27.627 -18.597 30.671 1.00 70.88 71 GLY A C 1
ATOM 591 O O . GLY A 1 71 ? -28.660 -19.271 30.629 1.00 70.88 71 GLY A O 1
ATOM 592 N N . PRO A 1 72 ? -26.902 -18.482 31.798 1.00 72.56 72 PRO A N 1
ATOM 593 C CA . PRO A 1 72 ? -27.316 -19.076 33.063 1.00 72.56 72 PRO A CA 1
ATOM 594 C C . PRO A 1 72 ? -28.539 -18.354 33.641 1.00 72.56 72 PRO A C 1
ATOM 596 O O . PRO A 1 72 ? -28.546 -17.133 33.766 1.00 72.56 72 PRO A O 1
ATOM 599 N N . LYS A 1 73 ? -29.570 -19.118 34.018 1.00 67.94 73 LYS A N 1
ATOM 600 C CA . LYS A 1 73 ? -30.765 -18.610 34.725 1.00 67.94 73 LYS A CA 1
ATOM 601 C C . LYS A 1 73 ? -30.698 -18.825 36.238 1.00 67.94 73 LYS A C 1
ATOM 603 O O . LYS A 1 73 ? -31.493 -18.251 36.974 1.00 67.94 73 LYS A O 1
ATOM 608 N N . THR A 1 74 ? -29.777 -19.669 36.697 1.00 77.00 74 THR A N 1
ATOM 609 C CA . THR A 1 74 ? -29.587 -19.971 38.116 1.00 77.00 74 THR A CA 1
ATOM 610 C C . THR A 1 74 ? -28.829 -18.840 38.802 1.00 77.00 74 THR A C 1
ATOM 612 O O . THR A 1 74 ? -27.940 -18.229 38.206 1.00 77.00 74 THR A O 1
ATOM 615 N N . ALA A 1 75 ? -29.151 -18.578 40.071 1.00 75.19 75 ALA A N 1
ATOM 616 C CA . ALA A 1 75 ? -28.450 -17.572 40.872 1.00 75.19 75 ALA A CA 1
ATOM 617 C C . ALA A 1 75 ? -26.934 -17.846 40.934 1.00 75.19 75 ALA A C 1
ATOM 619 O O . ALA A 1 75 ? -26.132 -16.925 40.809 1.00 75.19 75 ALA A O 1
ATOM 620 N N . GLU A 1 76 ? -26.539 -19.119 41.022 1.00 77.25 76 GLU A N 1
ATOM 621 C CA . GLU A 1 76 ? -25.136 -19.551 41.000 1.00 77.25 76 GLU A CA 1
ATOM 622 C C . GLU A 1 76 ? -24.447 -19.274 39.657 1.00 77.25 76 GLU A C 1
ATOM 624 O O . GLU A 1 76 ? -23.318 -18.785 39.624 1.00 77.25 76 GLU A O 1
ATOM 629 N N . GLY A 1 77 ? -25.125 -19.530 38.534 1.00 75.75 77 GLY A N 1
ATOM 630 C CA . GLY A 1 77 ? -24.569 -19.271 37.207 1.00 75.75 77 GLY A CA 1
ATOM 631 C C . GLY A 1 77 ? -24.479 -17.775 36.891 1.00 75.75 77 GLY A C 1
ATOM 632 O O . GLY A 1 77 ? -23.518 -17.332 36.258 1.00 75.75 77 GLY A O 1
ATOM 633 N N . LEU A 1 78 ? -25.428 -16.977 37.389 1.00 77.56 78 LEU A N 1
ATOM 634 C CA . LEU A 1 78 ? -25.356 -15.516 37.338 1.00 77.56 78 LEU A CA 1
ATOM 635 C C . LEU A 1 78 ? -24.190 -14.992 38.184 1.00 77.56 78 LEU A C 1
ATOM 637 O O . LEU A 1 78 ? -23.428 -14.159 37.701 1.00 77.56 78 LEU A O 1
ATOM 641 N N . ALA A 1 79 ? -23.992 -15.525 39.392 1.00 78.25 79 ALA A N 1
ATOM 642 C CA . ALA A 1 79 ? -22.865 -15.166 40.250 1.00 78.25 79 ALA A CA 1
ATOM 643 C C . ALA A 1 79 ? -21.510 -15.563 39.638 1.00 78.25 79 ALA A C 1
ATOM 645 O O . ALA A 1 79 ? -20.560 -14.789 39.697 1.00 78.25 79 ALA A O 1
ATOM 646 N N . SER A 1 80 ? -21.412 -16.732 38.998 1.00 78.62 80 SER A N 1
ATOM 647 C CA . SER A 1 80 ? -20.204 -17.145 38.269 1.00 78.62 80 SER A CA 1
ATOM 648 C C . SER A 1 80 ? -19.915 -16.230 37.075 1.00 78.62 80 SER A C 1
ATOM 650 O O . SER A 1 80 ? -18.771 -15.834 36.865 1.00 78.62 80 SER A O 1
ATOM 652 N N . THR A 1 81 ? -20.949 -15.826 36.332 1.00 74.19 81 THR A N 1
ATOM 653 C CA . THR A 1 81 ? -20.794 -14.883 35.213 1.00 74.19 81 THR A CA 1
ATOM 654 C C . THR A 1 81 ? -20.396 -13.492 35.709 1.00 74.19 81 THR A C 1
ATOM 656 O O . THR A 1 81 ? -19.544 -12.851 35.103 1.00 74.19 81 THR A O 1
ATOM 659 N N . ALA A 1 82 ? -20.957 -13.046 36.837 1.00 73.06 82 ALA A N 1
ATOM 660 C CA . ALA A 1 82 ? -20.590 -11.789 37.481 1.00 73.06 82 ALA A CA 1
ATOM 661 C C . ALA A 1 82 ? -19.137 -11.801 37.982 1.00 73.06 82 ALA A C 1
ATOM 663 O O . ALA A 1 82 ? -18.423 -10.834 37.748 1.00 73.06 82 ALA A O 1
ATOM 664 N N . LYS A 1 83 ? -18.664 -12.913 38.565 1.00 79.88 83 LYS A N 1
ATOM 665 C CA . LYS A 1 83 ? -17.245 -13.099 38.925 1.00 79.88 83 LYS A CA 1
ATOM 666 C C . LYS A 1 83 ? -16.312 -13.051 37.713 1.00 79.88 83 LYS A C 1
ATOM 668 O O . LYS A 1 83 ? -15.217 -12.522 37.811 1.00 79.88 83 LYS A O 1
ATOM 673 N N . ASN A 1 84 ? -16.736 -13.560 36.556 1.00 70.56 84 ASN A N 1
ATOM 674 C CA . ASN A 1 84 ? -15.937 -13.465 35.326 1.00 70.56 84 ASN A CA 1
ATOM 675 C C . ASN A 1 84 ? -15.862 -12.032 34.765 1.00 70.56 84 ASN A C 1
ATOM 677 O O . ASN A 1 84 ? -14.983 -11.738 33.959 1.00 70.56 84 ASN A O 1
ATOM 681 N N . LEU A 1 85 ? -16.793 -11.161 35.164 1.00 66.88 85 LEU A N 1
ATOM 682 C CA . LEU A 1 85 ? -16.854 -9.742 34.800 1.00 66.88 85 LEU A CA 1
ATOM 683 C C . LEU A 1 85 ? -16.273 -8.832 35.899 1.00 66.88 85 LEU A C 1
ATOM 685 O O . LEU A 1 85 ? -16.208 -7.614 35.730 1.00 66.88 85 LEU A O 1
ATOM 689 N N . GLU A 1 86 ? -15.844 -9.390 37.034 1.00 69.31 86 GLU A N 1
ATOM 690 C CA . GLU A 1 86 ? -15.153 -8.632 38.074 1.00 69.31 86 GLU A CA 1
ATOM 691 C C . GLU A 1 86 ? -13.780 -8.198 37.549 1.00 69.31 86 GLU A C 1
ATOM 693 O O . GLU A 1 86 ? -12.911 -9.013 37.251 1.00 69.31 86 GLU A O 1
ATOM 698 N N . GLY A 1 87 ? -13.600 -6.884 37.404 1.00 65.44 87 GLY A N 1
ATOM 699 C CA . GLY A 1 87 ? -12.371 -6.268 36.900 1.00 65.44 87 GLY A CA 1
ATOM 700 C C . GLY A 1 87 ? -12.442 -5.785 35.449 1.00 65.44 87 GLY A C 1
ATOM 701 O O . GLY A 1 87 ? -11.705 -4.862 35.113 1.00 65.44 87 GLY A O 1
ATOM 702 N N . HIS A 1 88 ? -13.358 -6.304 34.618 1.00 65.56 88 HIS A N 1
ATOM 703 C CA . HIS A 1 88 ? -13.498 -5.893 33.214 1.00 65.56 88 HIS A CA 1
ATOM 704 C C . HIS A 1 88 ? -14.948 -5.983 32.693 1.00 65.56 88 HIS A C 1
ATOM 706 O O . HIS A 1 88 ? -15.616 -6.991 32.918 1.00 65.56 88 HIS A O 1
ATOM 712 N N . PRO A 1 89 ? -15.430 -5.004 31.901 1.00 61.97 89 PRO A N 1
ATOM 713 C CA . PRO A 1 89 ? -14.753 -3.768 31.512 1.00 61.97 89 PRO A CA 1
ATOM 714 C C . PRO A 1 89 ? -14.790 -2.735 32.642 1.00 61.97 89 PRO A C 1
ATOM 716 O O . PRO A 1 89 ? -15.841 -2.493 33.240 1.00 61.97 89 PRO A O 1
ATOM 719 N N . THR A 1 90 ? -13.669 -2.065 32.899 1.00 74.06 90 THR A N 1
ATOM 720 C CA . THR A 1 90 ? -13.647 -0.910 33.810 1.00 74.06 90 THR A CA 1
ATOM 721 C C . THR A 1 90 ? -14.522 0.237 33.268 1.00 74.06 90 THR A C 1
ATOM 723 O O . THR A 1 90 ? -14.776 0.312 32.062 1.00 74.06 90 THR A O 1
ATOM 726 N N . PRO A 1 91 ? -14.984 1.189 34.104 1.00 70.94 91 PRO A N 1
ATOM 727 C CA . PRO A 1 91 ? -15.772 2.335 33.636 1.00 70.94 91 PRO A CA 1
ATOM 728 C C . PRO A 1 91 ? -15.081 3.160 32.535 1.00 70.94 91 PRO A C 1
ATOM 730 O O . PRO A 1 91 ? -15.750 3.715 31.661 1.00 70.94 91 PRO A O 1
ATOM 733 N N . GLU A 1 92 ? -13.746 3.221 32.540 1.00 65.06 92 GLU A N 1
ATOM 734 C CA . GLU A 1 92 ? -12.963 3.848 31.472 1.00 65.06 92 GLU A CA 1
ATOM 735 C C . GLU A 1 92 ? -12.934 3.003 30.190 1.00 65.06 92 GLU A C 1
ATOM 737 O O . GLU A 1 92 ? -13.148 3.538 29.100 1.00 65.06 92 GLU A O 1
ATOM 742 N N . GLU A 1 93 ? -12.742 1.685 30.297 1.00 68.38 93 GLU A N 1
ATOM 743 C CA . GLU A 1 93 ? -12.799 0.750 29.162 1.00 68.38 93 GLU A CA 1
ATOM 744 C C . GLU A 1 93 ? -14.187 0.727 28.512 1.00 68.38 93 GLU A C 1
ATOM 746 O O . GLU A 1 93 ? -14.295 0.726 27.284 1.00 68.38 93 GLU A O 1
ATOM 751 N N . ALA A 1 94 ? -15.249 0.793 29.319 1.00 65.88 94 ALA A N 1
ATOM 752 C CA . ALA A 1 94 ? -16.636 0.898 28.875 1.00 65.88 94 ALA A CA 1
ATOM 753 C C . ALA A 1 94 ? -16.908 2.219 28.135 1.00 65.88 94 ALA A C 1
ATOM 755 O O . ALA A 1 94 ? -17.619 2.241 27.128 1.00 65.88 94 ALA A O 1
ATOM 756 N N . ARG A 1 95 ? -16.318 3.335 28.595 1.00 61.28 95 ARG A N 1
ATOM 757 C CA . ARG A 1 95 ? -16.383 4.626 27.889 1.00 61.28 95 ARG A CA 1
ATOM 758 C C . ARG A 1 95 ? -15.627 4.573 26.563 1.00 61.28 95 ARG A C 1
ATOM 760 O O . ARG A 1 95 ? -16.169 5.043 25.568 1.00 61.28 95 ARG A O 1
ATOM 767 N N . ARG A 1 96 ? -14.440 3.956 26.510 1.00 59.22 96 ARG A N 1
ATOM 768 C CA . ARG A 1 96 ? -13.664 3.772 25.265 1.00 59.22 96 ARG A CA 1
ATOM 769 C C . ARG A 1 96 ? -14.390 2.873 24.257 1.00 59.22 96 ARG A C 1
ATOM 771 O O . ARG A 1 96 ? -14.470 3.218 23.081 1.00 59.22 96 ARG A O 1
ATOM 778 N N . THR A 1 97 ? -14.987 1.769 24.706 1.00 58.06 97 THR A N 1
ATOM 779 C CA . THR A 1 97 ? -15.772 0.868 23.837 1.00 58.06 97 THR A CA 1
ATOM 780 C C . THR A 1 97 ? -17.070 1.512 23.346 1.00 58.06 97 THR A C 1
ATOM 782 O O . THR A 1 97 ? -17.370 1.421 22.155 1.00 58.06 97 THR A O 1
ATOM 785 N N . ARG A 1 98 ? -17.808 2.244 24.198 1.00 53.56 98 ARG A N 1
ATOM 786 C CA . ARG A 1 98 ? -18.994 3.015 23.766 1.00 53.56 98 ARG A CA 1
ATOM 787 C C . ARG A 1 98 ? -18.647 4.159 22.815 1.00 53.56 98 ARG A C 1
ATOM 789 O O . ARG A 1 98 ? -19.388 4.392 21.863 1.00 53.56 98 ARG A O 1
ATOM 796 N N . PHE A 1 99 ? -17.537 4.858 23.046 1.00 48.28 99 PHE A N 1
ATOM 797 C CA . PHE A 1 99 ? -17.095 5.953 22.181 1.00 48.28 99 PHE A CA 1
ATOM 798 C C . PHE A 1 99 ? -16.718 5.451 20.777 1.00 48.28 99 PHE A C 1
ATOM 800 O O . PHE A 1 99 ? -17.141 6.044 19.783 1.00 48.28 99 PHE A O 1
ATOM 807 N N . ASN A 1 100 ? -16.042 4.298 20.687 1.00 51.78 100 ASN A N 1
ATOM 808 C CA . ASN A 1 100 ? -15.726 3.647 19.412 1.00 51.78 100 ASN A CA 1
ATOM 809 C C . ASN A 1 100 ? -16.979 3.224 18.626 1.00 51.78 100 ASN A C 1
ATOM 811 O O . ASN A 1 100 ? -17.011 3.370 17.403 1.00 51.78 100 ASN A O 1
ATOM 815 N N . GLY A 1 101 ? -18.030 2.765 19.313 1.00 47.53 101 GLY A N 1
ATOM 816 C CA . GLY A 1 101 ? -19.297 2.393 18.676 1.00 47.53 101 GLY A CA 1
ATOM 817 C C . GLY A 1 101 ? -20.101 3.577 18.120 1.00 47.53 101 GLY A C 1
ATOM 818 O O . GLY A 1 101 ? -20.783 3.425 17.112 1.00 47.53 101 GLY A O 1
ATOM 819 N N . LEU A 1 102 ? -20.010 4.760 18.741 1.00 49.19 102 LEU A N 1
ATOM 820 C CA . LEU A 1 102 ? -20.875 5.911 18.434 1.00 49.19 102 LEU A CA 1
ATOM 821 C C . LEU A 1 102 ? -20.316 6.892 17.394 1.00 49.19 102 LEU A C 1
ATOM 823 O O . LEU A 1 102 ? -21.105 7.573 16.744 1.00 49.19 102 LEU A O 1
ATOM 827 N N . LYS A 1 103 ? -18.990 7.004 17.225 1.00 48.56 103 LYS A N 1
ATOM 828 C CA . LYS A 1 103 ? -18.397 8.004 16.311 1.00 48.56 103 LYS A CA 1
ATOM 829 C C . LYS A 1 103 ? -17.635 7.441 15.119 1.00 48.56 103 LYS A C 1
ATOM 831 O O . LYS A 1 103 ? -17.340 8.196 14.194 1.00 48.56 103 LYS A O 1
ATOM 836 N N . HIS A 1 104 ? -17.303 6.153 15.120 1.00 47.84 104 HIS A N 1
ATOM 837 C CA . HIS A 1 104 ? -16.377 5.608 14.129 1.00 47.84 104 HIS A CA 1
ATOM 838 C C . HIS A 1 104 ? -16.967 4.449 13.320 1.00 47.84 104 HIS A C 1
ATOM 840 O O . HIS A 1 104 ? -16.481 4.204 12.233 1.00 47.84 104 HIS A O 1
ATOM 846 N N . GLY A 1 105 ? -18.062 3.799 13.726 1.00 45.66 105 GLY A N 1
ATOM 847 C CA . GLY A 1 105 ? -18.568 2.606 13.023 1.00 45.66 105 GLY A CA 1
ATOM 848 C C . GLY A 1 105 ? -18.861 2.766 11.518 1.00 45.66 105 GLY A C 1
ATOM 849 O O . GLY A 1 105 ? -18.664 1.814 10.771 1.00 45.66 105 GLY A O 1
ATOM 850 N N . LEU A 1 106 ? -19.279 3.954 11.053 1.00 47.09 106 LEU A N 1
ATOM 851 C CA . LEU A 1 106 ? -19.611 4.184 9.635 1.00 47.09 106 LEU A CA 1
ATOM 852 C C . LEU A 1 106 ? -18.415 4.639 8.770 1.00 47.09 106 LEU A C 1
ATOM 854 O O . LEU A 1 106 ? -18.399 4.378 7.573 1.00 47.09 106 LEU A O 1
ATOM 858 N N . ASN A 1 107 ? -17.415 5.302 9.372 1.00 50.22 107 ASN A N 1
ATOM 859 C CA . ASN A 1 107 ? -16.256 5.895 8.677 1.00 50.22 107 ASN A CA 1
ATOM 860 C C . ASN A 1 107 ? -14.899 5.335 9.148 1.00 50.22 107 ASN A C 1
ATOM 862 O O . ASN A 1 107 ? -13.854 5.757 8.653 1.00 50.22 107 ASN A O 1
ATOM 866 N N . ALA A 1 108 ? -14.883 4.393 10.096 1.00 46.56 108 ALA A N 1
ATOM 867 C CA . ALA A 1 108 ? -13.686 3.692 10.541 1.00 46.56 108 ALA A CA 1
ATOM 868 C C . ALA A 1 108 ? -13.244 2.743 9.440 1.00 46.56 108 ALA A C 1
ATOM 870 O O . ALA A 1 108 ? -13.566 1.556 9.424 1.00 46.56 108 ALA A O 1
ATOM 871 N N . ARG A 1 109 ? -12.448 3.272 8.520 1.00 51.59 109 ARG A N 1
ATOM 872 C CA . ARG A 1 109 ? -11.549 2.429 7.753 1.00 51.59 109 ARG A CA 1
ATOM 873 C C . ARG A 1 109 ? -10.525 1.895 8.745 1.00 51.59 109 ARG A C 1
ATOM 875 O O . ARG A 1 109 ? -9.743 2.661 9.304 1.00 51.59 109 ARG A O 1
ATOM 882 N N . THR A 1 110 ? -10.549 0.591 8.998 1.00 52.62 110 THR A N 1
ATOM 883 C CA . THR A 1 110 ? -9.433 -0.081 9.661 1.00 52.62 110 THR A CA 1
ATOM 884 C C . THR A 1 110 ? -8.202 0.167 8.805 1.00 52.62 110 THR A C 1
ATOM 886 O O . THR A 1 110 ? -8.110 -0.368 7.697 1.00 52.62 110 THR A O 1
ATOM 889 N N . ALA A 1 111 ? -7.289 1.014 9.283 1.00 54.66 111 ALA A N 1
ATOM 890 C CA . ALA A 1 111 ? -5.986 1.155 8.662 1.00 54.66 111 ALA A CA 1
ATOM 891 C C . ALA A 1 111 ? -5.360 -0.241 8.651 1.00 54.66 111 ALA A C 1
ATOM 893 O O . ALA A 1 111 ? -5.090 -0.831 9.698 1.00 54.66 111 ALA A O 1
ATOM 894 N N . THR A 1 112 ? -5.223 -0.820 7.462 1.00 62.12 112 THR A N 1
ATOM 895 C CA . THR A 1 112 ? -4.529 -2.089 7.278 1.00 62.12 112 THR A CA 1
ATOM 896 C C . THR A 1 112 ? -3.053 -1.765 7.424 1.00 62.12 112 THR A C 1
ATOM 898 O O . THR A 1 112 ? -2.374 -1.401 6.469 1.00 62.12 112 THR A O 1
ATOM 901 N N . TYR A 1 113 ? -2.577 -1.772 8.667 1.00 70.19 113 TYR A N 1
ATOM 902 C CA . TYR A 1 113 ? -1.183 -1.493 8.957 1.00 70.19 113 TYR A CA 1
ATOM 903 C C . TYR A 1 113 ? -0.301 -2.537 8.273 1.00 70.19 113 TYR A C 1
ATOM 905 O O . TYR A 1 113 ? -0.607 -3.732 8.269 1.00 70.19 113 TYR A O 1
ATOM 913 N N . TRP A 1 114 ? 0.817 -2.086 7.710 1.00 79.50 114 TRP A N 1
ATOM 914 C CA . TRP A 1 114 ? 1.824 -2.990 7.174 1.00 79.50 114 TRP A CA 1
ATOM 915 C C . TRP A 1 114 ? 2.427 -3.796 8.327 1.00 79.50 114 TRP A C 1
ATOM 917 O O . TRP A 1 114 ? 2.956 -3.182 9.255 1.00 79.50 114 TRP A O 1
ATOM 927 N N . PRO A 1 115 ? 2.382 -5.140 8.302 1.00 85.06 115 PRO A N 1
ATOM 928 C CA . PRO A 1 115 ? 2.894 -5.941 9.406 1.00 85.06 115 PRO A CA 1
ATOM 929 C C . PRO A 1 115 ? 4.399 -5.725 9.560 1.00 85.06 115 PRO A C 1
ATOM 931 O O . PRO A 1 115 ? 5.119 -5.628 8.559 1.00 85.06 115 PRO A O 1
ATOM 934 N N . ALA A 1 116 ? 4.888 -5.678 10.798 1.00 86.38 116 ALA A N 1
ATOM 935 C CA . ALA A 1 116 ? 6.323 -5.673 11.047 1.00 86.38 116 ALA A CA 1
ATOM 936 C C . ALA A 1 116 ? 6.921 -7.006 10.570 1.00 86.38 116 ALA A C 1
ATOM 938 O O . ALA A 1 116 ? 6.590 -8.079 11.073 1.00 86.38 116 ALA A O 1
ATOM 939 N N . ARG A 1 117 ? 7.768 -6.946 9.540 1.00 85.75 117 ARG A N 1
ATOM 940 C CA . ARG A 1 117 ? 8.497 -8.100 8.998 1.00 85.75 117 ARG A CA 1
ATOM 941 C C . ARG A 1 117 ? 9.965 -7.708 8.819 1.00 85.75 117 ARG A C 1
ATOM 943 O O . ARG A 1 117 ? 10.349 -7.296 7.721 1.00 85.75 117 ARG A O 1
ATOM 950 N N . PRO A 1 118 ? 10.769 -7.775 9.894 1.00 85.06 118 PRO A N 1
ATOM 951 C CA . PRO A 1 118 ? 12.176 -7.387 9.858 1.00 85.06 118 PRO A CA 1
ATOM 952 C C . PRO A 1 118 ? 12.936 -8.149 8.762 1.00 85.06 118 PRO A C 1
ATOM 954 O O . PRO A 1 118 ? 12.805 -9.367 8.643 1.00 85.06 118 PRO A O 1
ATOM 957 N N . GLY A 1 119 ? 13.682 -7.426 7.923 1.00 86.19 119 GLY A N 1
ATOM 958 C CA . GLY A 1 119 ? 14.488 -7.994 6.833 1.00 86.19 119 GLY A CA 1
ATOM 959 C C . GLY A 1 119 ? 13.700 -8.533 5.630 1.00 86.19 119 GLY A C 1
ATOM 960 O O . GLY A 1 119 ? 14.281 -9.182 4.767 1.00 86.19 119 GLY A O 1
ATOM 961 N N . LYS A 1 120 ? 12.376 -8.322 5.560 1.00 86.56 120 LYS A N 1
ATOM 962 C CA . LYS A 1 120 ? 11.546 -8.767 4.420 1.00 86.56 120 LYS A CA 1
ATOM 963 C C . LYS A 1 120 ? 11.141 -7.648 3.469 1.00 86.56 120 LYS A C 1
ATOM 965 O O . LYS A 1 120 ? 10.738 -7.946 2.347 1.00 86.56 120 LYS A O 1
ATOM 970 N N . TYR A 1 121 ? 11.202 -6.393 3.904 1.00 85.94 121 TYR A N 1
ATOM 971 C CA . TYR A 1 121 ? 10.943 -5.253 3.030 1.00 85.94 121 TYR A CA 1
ATOM 972 C C . TYR A 1 121 ? 12.259 -4.746 2.429 1.00 85.94 121 TYR A C 1
ATOM 974 O O . TYR A 1 121 ? 13.255 -4.732 3.148 1.00 85.94 121 TYR A O 1
ATOM 982 N N . PRO A 1 122 ? 12.269 -4.273 1.168 1.00 85.00 122 PRO A N 1
ATOM 983 C CA . PRO A 1 122 ? 13.455 -3.645 0.573 1.00 85.00 122 PRO A CA 1
ATOM 984 C C . PRO A 1 122 ? 13.973 -2.464 1.405 1.00 85.00 122 PRO A C 1
ATOM 986 O O . PRO A 1 122 ? 15.169 -2.242 1.510 1.00 85.00 122 PRO A O 1
ATOM 989 N N . ASP A 1 123 ? 13.057 -1.759 2.072 1.00 83.62 123 ASP A N 1
ATOM 990 C CA . ASP A 1 123 ? 13.361 -0.594 2.906 1.00 83.62 123 ASP A CA 1
ATOM 991 C C . ASP A 1 123 ? 14.010 -0.953 4.257 1.00 83.62 123 ASP A C 1
ATOM 993 O O . ASP A 1 123 ? 14.272 -0.042 5.046 1.00 83.62 123 ASP A O 1
ATOM 997 N N . CYS A 1 124 ? 14.176 -2.250 4.570 1.00 87.12 124 CYS A N 1
ATOM 998 C CA . CYS A 1 124 ? 14.765 -2.725 5.825 1.00 87.12 124 CYS A CA 1
ATOM 999 C C . CYS A 1 124 ? 16.280 -2.514 5.881 1.00 87.12 124 CYS A C 1
ATOM 1001 O O . CYS A 1 124 ? 16.804 -2.289 6.974 1.00 87.12 124 CYS A O 1
ATOM 1003 N N . ASP A 1 125 ? 16.959 -2.565 4.737 1.00 86.19 125 ASP A N 1
ATOM 1004 C CA . ASP A 1 125 ? 18.404 -2.377 4.664 1.00 86.19 125 ASP A CA 1
ATOM 1005 C C . ASP A 1 125 ? 18.726 -0.901 4.937 1.00 86.19 125 ASP A C 1
ATOM 1007 O O . ASP A 1 125 ? 18.330 -0.007 4.192 1.00 86.19 125 ASP A O 1
ATOM 1011 N N . GLY A 1 126 ? 19.379 -0.630 6.071 1.00 85.88 126 GLY A N 1
ATOM 1012 C CA . GLY A 1 126 ? 19.628 0.738 6.543 1.00 85.88 126 GLY A CA 1
ATOM 1013 C C . GLY A 1 126 ? 18.411 1.431 7.173 1.00 85.88 126 GLY A C 1
ATOM 1014 O O . GLY A 1 126 ? 18.385 2.654 7.272 1.00 85.88 126 GLY A O 1
ATOM 1015 N N . CYS A 1 127 ? 17.386 0.685 7.597 1.00 87.62 127 CYS A N 1
ATOM 1016 C CA . CYS A 1 127 ? 16.217 1.265 8.261 1.00 87.62 127 CYS A CA 1
ATOM 1017 C C . CYS A 1 127 ? 16.543 1.781 9.673 1.00 87.62 127 CYS A C 1
ATOM 1019 O O . CYS A 1 127 ? 17.003 1.023 10.525 1.00 87.62 127 CYS A O 1
ATOM 1021 N N . GLU A 1 128 ? 16.195 3.039 9.951 1.00 88.31 128 GLU A N 1
ATOM 1022 C CA . GLU A 1 128 ? 16.367 3.688 11.262 1.00 88.31 128 GLU A CA 1
ATOM 1023 C C . GLU A 1 128 ? 15.647 2.939 12.396 1.00 88.31 128 GLU A C 1
ATOM 1025 O O . GLU A 1 128 ? 16.157 2.823 13.508 1.00 88.31 128 GLU A O 1
ATOM 1030 N N . TYR A 1 129 ? 14.487 2.352 12.092 1.00 86.56 129 TYR A N 1
ATOM 1031 C CA . TYR A 1 129 ? 13.646 1.630 13.051 1.00 86.56 129 TYR A CA 1
ATOM 1032 C C . TYR A 1 129 ? 13.974 0.135 13.154 1.00 86.56 129 TYR A C 1
ATOM 1034 O O . TYR A 1 129 ? 13.202 -0.624 13.737 1.00 86.56 129 TYR A O 1
ATOM 1042 N N . PHE A 1 130 ? 15.071 -0.344 12.555 1.00 86.75 130 PHE A N 1
ATOM 1043 C CA . PHE A 1 130 ? 15.349 -1.784 12.495 1.00 86.75 130 PHE A CA 1
ATOM 1044 C C . PHE A 1 130 ? 15.514 -2.415 13.887 1.00 86.75 130 PHE A C 1
ATOM 1046 O O . PHE A 1 130 ? 15.017 -3.516 14.128 1.00 86.75 130 PHE A O 1
ATOM 1053 N N . SER A 1 131 ? 16.137 -1.698 14.826 1.00 85.06 131 SER A N 1
ATOM 1054 C CA . SER A 1 131 ? 16.366 -2.158 16.205 1.00 85.06 131 SER A CA 1
ATOM 1055 C C . SER A 1 131 ? 15.070 -2.334 17.008 1.00 85.06 131 SER A C 1
ATOM 1057 O O . SER A 1 131 ? 14.956 -3.272 17.794 1.00 85.06 131 SER A O 1
ATOM 1059 N N . SER A 1 132 ? 14.073 -1.476 16.780 1.00 84.50 132 SER A N 1
ATOM 1060 C CA . SER A 1 132 ? 12.754 -1.510 17.427 1.00 84.50 132 SER A CA 1
ATOM 1061 C C . SER A 1 132 ? 11.692 -2.261 16.612 1.00 84.50 132 SER A C 1
ATOM 1063 O O . SER A 1 132 ? 10.568 -2.443 17.077 1.00 84.50 132 SER A O 1
ATOM 1065 N N . CYS A 1 133 ? 12.018 -2.732 15.404 1.00 85.38 133 CYS A N 1
ATOM 1066 C CA . CYS A 1 133 ? 11.047 -3.334 14.487 1.00 85.38 133 CYS A CA 1
ATOM 1067 C C . CYS A 1 133 ? 10.463 -4.657 15.010 1.00 85.38 133 CYS A C 1
ATOM 1069 O O . CYS A 1 133 ? 9.314 -4.974 14.721 1.00 85.38 133 CYS A O 1
ATOM 1071 N N . PHE A 1 134 ? 11.232 -5.415 15.796 1.00 82.94 134 PHE A N 1
ATOM 1072 C CA . PHE A 1 134 ? 10.837 -6.734 16.310 1.00 82.94 134 PHE A CA 1
ATOM 1073 C C . PHE A 1 134 ? 9.761 -6.682 17.400 1.00 82.94 134 PHE A C 1
ATOM 1075 O O . PHE A 1 134 ? 9.082 -7.679 17.631 1.00 82.94 134 PHE A O 1
ATOM 1082 N N . THR A 1 135 ? 9.616 -5.545 18.082 1.00 84.56 135 THR A N 1
ATOM 1083 C CA . THR A 1 135 ? 8.641 -5.370 19.170 1.00 84.56 135 THR A CA 1
ATOM 1084 C C . THR A 1 135 ? 7.339 -4.737 18.691 1.00 84.56 135 THR A C 1
ATOM 1086 O O . THR A 1 135 ? 6.309 -4.861 19.352 1.00 84.56 135 THR A O 1
ATOM 1089 N N . ALA A 1 136 ? 7.365 -4.068 17.538 1.00 81.88 136 ALA A N 1
ATOM 1090 C CA . ALA A 1 136 ? 6.199 -3.429 16.957 1.00 81.88 136 ALA A CA 1
ATOM 1091 C C . ALA A 1 136 ? 5.325 -4.442 16.200 1.00 81.88 136 ALA A C 1
ATOM 1093 O O . ALA A 1 136 ? 5.817 -5.330 15.511 1.00 81.88 136 ALA A O 1
ATOM 1094 N N . THR A 1 137 ? 4.003 -4.278 16.266 1.00 83.31 137 THR A N 1
ATOM 1095 C CA . THR A 1 137 ? 3.052 -5.063 15.457 1.00 83.31 137 THR A CA 1
ATOM 1096 C C . THR A 1 137 ? 3.024 -4.609 13.992 1.00 83.31 137 THR A C 1
ATOM 1098 O O . THR A 1 137 ? 2.725 -5.399 13.093 1.00 83.31 137 THR A O 1
ATOM 1101 N N . ALA A 1 138 ? 3.383 -3.349 13.737 1.00 87.31 138 ALA A N 1
ATOM 1102 C CA . ALA A 1 138 ? 3.397 -2.726 12.421 1.00 87.31 138 ALA A CA 1
ATOM 1103 C C . ALA A 1 138 ? 4.769 -2.132 12.072 1.00 87.31 138 ALA A C 1
ATOM 1105 O O . ALA A 1 138 ? 5.531 -1.710 12.942 1.00 87.31 138 ALA A O 1
ATOM 1106 N N . CYS A 1 139 ? 5.078 -2.074 10.777 1.00 89.00 139 CYS A N 1
ATOM 1107 C CA . CYS A 1 139 ? 6.292 -1.447 10.267 1.00 89.00 139 CYS A CA 1
ATOM 1108 C C . CYS A 1 139 ? 6.207 0.082 10.414 1.00 89.00 139 CYS A C 1
ATOM 1110 O O . CYS A 1 139 ? 5.499 0.728 9.644 1.00 89.00 139 CYS A O 1
ATOM 1112 N N . GLN A 1 140 ? 6.956 0.647 11.367 1.00 88.12 140 GLN A N 1
ATOM 1113 C CA . GLN A 1 140 ? 6.945 2.080 11.708 1.00 88.12 140 GLN A CA 1
ATOM 1114 C C . GLN A 1 140 ? 7.192 2.973 10.483 1.00 88.12 140 GLN A C 1
ATOM 1116 O O . GLN A 1 140 ? 6.320 3.751 10.117 1.00 88.12 140 GLN A O 1
ATOM 1121 N N . LYS A 1 141 ? 8.270 2.726 9.729 1.00 87.50 141 LYS A N 1
ATOM 1122 C CA . LYS A 1 141 ? 8.603 3.475 8.502 1.00 87.50 141 LYS A CA 1
ATOM 1123 C C . LYS A 1 141 ? 7.458 3.548 7.481 1.00 87.50 141 LYS A C 1
ATOM 1125 O O . LYS A 1 141 ? 7.220 4.584 6.870 1.00 87.50 141 LYS A O 1
ATOM 1130 N N . ARG A 1 142 ? 6.731 2.444 7.275 1.00 85.38 142 ARG A N 1
ATOM 1131 C CA . ARG A 1 142 ? 5.598 2.408 6.329 1.00 85.38 142 ARG A CA 1
ATOM 1132 C C . ARG A 1 142 ? 4.352 3.079 6.884 1.00 85.38 142 ARG A C 1
ATOM 1134 O O . ARG A 1 142 ? 3.566 3.630 6.118 1.00 85.38 142 ARG A O 1
ATOM 1141 N N . VAL A 1 143 ? 4.167 3.005 8.195 1.00 86.69 143 VAL A N 1
ATOM 1142 C CA . VAL A 1 143 ? 3.091 3.701 8.894 1.00 86.69 143 VAL A CA 1
ATOM 1143 C C . VAL A 1 143 ? 3.307 5.214 8.822 1.00 86.69 143 VAL A C 1
ATOM 1145 O O . VAL A 1 143 ? 2.359 5.926 8.503 1.00 86.69 143 VAL A O 1
ATOM 1148 N N . ASP A 1 144 ? 4.539 5.693 8.988 1.00 86.06 144 ASP A N 1
ATOM 1149 C CA . ASP A 1 144 ? 4.878 7.116 8.874 1.00 86.06 144 ASP A CA 1
ATOM 1150 C C . ASP A 1 144 ? 4.637 7.647 7.457 1.00 86.06 144 ASP A C 1
ATOM 1152 O O . ASP A 1 144 ? 3.972 8.668 7.287 1.00 86.06 144 ASP A O 1
ATOM 1156 N N . LEU A 1 145 ? 5.072 6.909 6.426 1.00 87.00 145 LEU A N 1
ATOM 1157 C CA . LEU A 1 145 ? 4.777 7.245 5.026 1.00 87.00 145 LEU A CA 1
ATOM 1158 C C . LEU A 1 145 ? 3.268 7.308 4.760 1.00 87.00 145 LEU A C 1
ATOM 1160 O O . LEU A 1 145 ? 2.775 8.258 4.151 1.00 87.00 145 LEU A O 1
ATOM 1164 N N . TYR A 1 146 ? 2.516 6.314 5.238 1.00 85.69 146 TYR A N 1
ATOM 1165 C CA . TYR A 1 146 ? 1.062 6.303 5.103 1.00 85.69 146 TYR A CA 1
ATOM 1166 C C . TYR A 1 146 ? 0.425 7.528 5.770 1.00 85.69 146 TYR A C 1
ATOM 1168 O O . TYR A 1 146 ? -0.430 8.178 5.166 1.00 85.69 146 TYR A O 1
ATOM 1176 N N . PHE A 1 147 ? 0.850 7.866 6.989 1.00 85.94 147 PHE A N 1
ATOM 1177 C CA . PHE A 1 147 ? 0.336 9.032 7.696 1.00 85.94 147 PHE A CA 1
ATOM 1178 C C . PHE A 1 147 ? 0.720 10.342 7.016 1.00 85.94 147 PHE A C 1
ATOM 1180 O O . PHE A 1 147 ? -0.133 11.220 6.949 1.00 85.94 147 PHE A O 1
ATOM 1187 N N . ALA A 1 148 ? 1.925 10.472 6.459 1.00 85.62 148 ALA A N 1
ATOM 1188 C CA . ALA A 1 148 ? 2.330 11.658 5.707 1.00 85.62 148 ALA A CA 1
ATOM 1189 C C . ALA A 1 148 ? 1.416 11.892 4.493 1.00 85.62 148 ALA A C 1
ATOM 1191 O O . ALA A 1 148 ? 0.880 12.988 4.317 1.00 85.62 148 ALA A O 1
ATOM 1192 N N . HIS A 1 149 ? 1.149 10.842 3.706 1.00 84.56 149 HIS A N 1
ATOM 1193 C CA . HIS A 1 149 ? 0.209 10.918 2.586 1.00 84.56 149 HIS A CA 1
ATOM 1194 C C . HIS A 1 149 ? -1.213 11.224 3.054 1.00 84.56 149 HIS A C 1
ATOM 1196 O O . HIS A 1 149 ? -1.848 12.143 2.540 1.00 84.56 149 HIS A O 1
ATOM 1202 N N . HIS A 1 150 ? -1.716 10.496 4.049 1.00 83.25 150 HIS A N 1
ATOM 1203 C CA . HIS A 1 150 ? -3.068 10.705 4.554 1.00 83.25 150 HIS A CA 1
ATOM 1204 C C . HIS A 1 150 ? -3.249 12.118 5.122 1.00 83.25 150 HIS A C 1
ATOM 1206 O O . HIS A 1 150 ? -4.256 12.764 4.844 1.00 83.25 150 HIS A O 1
ATOM 1212 N N . LEU A 1 151 ? -2.268 12.619 5.876 1.00 84.62 151 LEU A N 1
ATOM 1213 C CA . LEU A 1 151 ? -2.276 13.970 6.422 1.00 84.62 151 LEU A CA 1
ATOM 1214 C C . LEU A 1 151 ? -2.321 15.002 5.298 1.00 84.62 151 LEU A C 1
ATOM 1216 O O . LEU A 1 151 ? -3.203 15.853 5.324 1.00 84.62 151 LEU A O 1
ATOM 1220 N N . ALA A 1 152 ? -1.457 14.881 4.288 1.00 82.06 152 ALA A N 1
ATOM 1221 C CA . ALA A 1 152 ? -1.444 15.781 3.137 1.00 82.06 152 ALA A CA 1
ATOM 1222 C C . ALA A 1 152 ? -2.799 15.832 2.414 1.00 82.06 152 ALA A C 1
ATOM 1224 O O . ALA A 1 152 ? -3.289 16.916 2.100 1.00 82.06 152 ALA A O 1
ATOM 1225 N N . PHE A 1 153 ? -3.454 14.680 2.230 1.00 79.25 153 PHE A N 1
ATOM 1226 C CA . PHE A 1 153 ? -4.788 14.620 1.627 1.00 79.25 153 PHE A CA 1
ATOM 1227 C C . PHE A 1 153 ? -5.882 15.197 2.530 1.00 79.25 153 PHE A C 1
ATOM 1229 O O . PHE A 1 153 ? -6.747 15.921 2.049 1.00 79.25 153 PHE A O 1
ATOM 1236 N N . THR A 1 154 ? -5.856 14.913 3.835 1.00 76.94 154 THR A N 1
ATOM 1237 C CA . THR A 1 154 ? -6.867 15.443 4.770 1.00 76.94 154 THR A CA 1
ATOM 1238 C C . THR A 1 154 ? -6.730 16.939 5.029 1.00 76.94 154 THR A C 1
ATOM 1240 O O . THR A 1 154 ? -7.738 17.627 5.150 1.00 76.94 154 THR A O 1
ATOM 1243 N N . ALA A 1 155 ? -5.499 17.445 5.104 1.00 80.88 155 ALA A N 1
ATOM 1244 C CA . ALA A 1 155 ? -5.208 18.863 5.273 1.00 80.88 155 ALA A CA 1
ATOM 1245 C C . ALA A 1 155 ? -5.347 19.645 3.957 1.00 80.88 155 ALA A C 1
ATOM 1247 O O . ALA A 1 155 ? -5.388 20.872 3.976 1.00 80.88 155 ALA A O 1
ATOM 1248 N N . GLY A 1 156 ? -5.385 18.947 2.816 1.00 76.94 156 GLY A N 1
ATOM 1249 C CA . GLY A 1 156 ? -5.371 19.560 1.492 1.00 76.94 156 GLY A CA 1
ATOM 1250 C C . GLY A 1 156 ? -4.074 20.315 1.193 1.00 76.94 156 GLY A C 1
ATOM 1251 O O . GLY A 1 156 ? -4.071 21.180 0.316 1.00 76.94 156 GLY A O 1
ATOM 1252 N N . ASP A 1 157 ? -2.976 20.035 1.905 1.00 79.50 157 ASP A N 1
ATOM 1253 C CA . ASP A 1 157 ? -1.684 20.693 1.697 1.00 79.50 157 ASP A CA 1
ATOM 1254 C C . ASP A 1 157 ? -0.674 19.750 1.011 1.00 79.50 157 ASP A C 1
ATOM 1256 O O . ASP A 1 157 ? -0.099 18.873 1.662 1.00 79.50 157 ASP A O 1
ATOM 1260 N N . PRO A 1 158 ? -0.410 19.932 -0.298 1.00 73.00 158 PRO A N 1
ATOM 1261 C CA . PRO A 1 158 ? 0.564 19.132 -1.034 1.00 73.00 158 PRO A CA 1
ATOM 1262 C C . PRO A 1 158 ? 2.004 19.393 -0.627 1.00 73.00 158 PRO A C 1
ATOM 1264 O O . PRO A 1 158 ? 2.858 18.552 -0.899 1.00 73.00 158 PRO A O 1
ATOM 1267 N N . LYS A 1 159 ? 2.297 20.536 0.007 1.00 80.56 159 LYS A N 1
ATOM 1268 C CA . LYS A 1 159 ? 3.675 20.895 0.354 1.00 80.56 159 LYS A CA 1
ATOM 1269 C C . LYS A 1 159 ? 4.302 19.881 1.303 1.00 80.56 159 LYS A C 1
ATOM 1271 O O . LYS A 1 159 ? 5.504 19.658 1.234 1.00 80.56 159 LYS A O 1
ATOM 1276 N N . LEU A 1 160 ? 3.474 19.214 2.107 1.00 80.88 160 LEU A N 1
ATOM 1277 C CA . LEU A 1 160 ? 3.873 18.137 3.014 1.00 80.88 160 LEU A CA 1
ATOM 1278 C C . LEU A 1 160 ? 4.485 16.925 2.296 1.00 80.88 160 LEU A C 1
ATOM 1280 O O . LEU A 1 160 ? 5.197 16.147 2.921 1.00 80.88 160 LEU A O 1
ATOM 1284 N N . LEU A 1 161 ? 4.223 16.756 0.997 1.00 83.75 161 LEU A N 1
ATOM 1285 C CA . LEU A 1 161 ? 4.762 15.662 0.187 1.00 83.75 161 LEU A CA 1
ATOM 1286 C C . LEU A 1 161 ? 5.838 16.121 -0.795 1.00 83.75 161 LEU A C 1
ATOM 1288 O O . LEU A 1 161 ? 6.291 15.305 -1.591 1.00 83.75 161 LEU A O 1
ATOM 1292 N N . ASN A 1 162 ? 6.240 17.395 -0.787 1.00 82.44 162 ASN A N 1
ATOM 1293 C CA . ASN A 1 162 ? 7.192 17.908 -1.773 1.00 82.44 162 ASN A CA 1
ATOM 1294 C C . ASN A 1 162 ? 8.525 17.170 -1.719 1.00 82.44 162 ASN A C 1
ATOM 1296 O O . ASN A 1 162 ? 9.008 16.760 -2.767 1.00 82.44 162 ASN A O 1
ATOM 1300 N N . ASP A 1 163 ? 9.069 16.957 -0.524 1.00 82.56 163 ASP A N 1
ATOM 1301 C CA . ASP A 1 163 ? 10.360 16.286 -0.358 1.00 82.56 163 ASP A CA 1
ATOM 1302 C C . ASP A 1 163 ? 10.262 14.814 -0.783 1.00 82.56 163 ASP A C 1
ATOM 1304 O O . ASP A 1 163 ? 11.034 14.351 -1.620 1.00 82.56 163 ASP A O 1
ATOM 1308 N N . LEU A 1 164 ? 9.219 14.108 -0.326 1.00 83.88 164 LEU A N 1
ATOM 1309 C CA . LEU A 1 164 ? 8.952 12.717 -0.718 1.00 83.88 164 LEU A CA 1
ATOM 1310 C C . LEU A 1 164 ? 8.765 12.563 -2.232 1.00 83.88 164 LEU A C 1
ATOM 1312 O O . LEU A 1 164 ? 9.278 11.624 -2.843 1.00 83.88 164 LEU A O 1
ATOM 1316 N N . ASN A 1 165 ? 8.032 13.487 -2.851 1.00 81.94 165 ASN A N 1
ATOM 1317 C CA . ASN A 1 165 ? 7.831 13.490 -4.290 1.00 81.94 165 ASN A CA 1
ATOM 1318 C C . ASN A 1 165 ? 9.128 13.845 -5.018 1.00 81.94 165 ASN A C 1
ATOM 1320 O O . ASN A 1 165 ? 9.434 13.204 -6.017 1.00 81.94 165 ASN A O 1
ATOM 1324 N N . ALA A 1 166 ? 9.906 14.816 -4.539 1.00 82.06 166 ALA A N 1
ATOM 1325 C CA . ALA A 1 166 ? 11.185 15.188 -5.135 1.00 82.06 166 ALA A CA 1
ATOM 1326 C C . ALA A 1 166 ? 12.153 13.998 -5.155 1.00 82.06 166 ALA A C 1
ATOM 1328 O O . ALA A 1 166 ? 12.714 13.692 -6.210 1.00 82.06 166 ALA A O 1
ATOM 1329 N N . ASP A 1 167 ? 12.264 13.270 -4.044 1.00 85.12 167 ASP A N 1
ATOM 1330 C CA . ASP A 1 167 ? 13.082 12.060 -3.944 1.00 85.12 167 ASP A CA 1
ATOM 1331 C C . ASP A 1 167 ? 12.585 10.958 -4.884 1.00 85.12 167 ASP A C 1
ATOM 1333 O O . ASP A 1 167 ? 13.365 10.336 -5.613 1.00 85.12 167 ASP A O 1
ATOM 1337 N N . LEU A 1 168 ? 11.270 10.727 -4.924 1.00 84.12 168 LEU A N 1
ATOM 1338 C CA . LEU A 1 168 ? 10.666 9.763 -5.839 1.00 84.12 168 LEU A CA 1
ATOM 1339 C C . LEU A 1 168 ? 10.956 10.140 -7.301 1.00 84.12 168 LEU A C 1
ATOM 1341 O O . LEU A 1 168 ? 11.414 9.302 -8.078 1.00 84.12 168 LEU A O 1
ATOM 1345 N N . HIS A 1 169 ? 10.761 11.405 -7.671 1.00 83.25 169 HIS A N 1
ATOM 1346 C CA . HIS A 1 169 ? 11.046 11.930 -9.004 1.00 83.25 169 HIS A CA 1
ATOM 1347 C C . HIS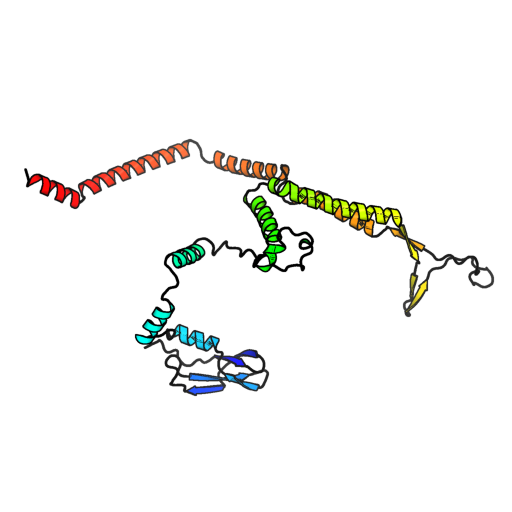 A 1 169 ? 12.524 11.787 -9.377 1.00 83.25 169 HIS A C 1
ATOM 1349 O O . HIS A 1 169 ? 12.822 11.387 -10.505 1.00 83.25 169 HIS A O 1
ATOM 1355 N N . ALA A 1 170 ? 13.445 12.057 -8.451 1.00 86.31 170 ALA A N 1
ATOM 1356 C CA . ALA A 1 170 ? 14.876 11.872 -8.664 1.00 86.31 170 ALA A CA 1
ATOM 1357 C C . ALA A 1 170 ? 15.221 10.396 -8.927 1.00 86.31 170 ALA A C 1
ATOM 1359 O O . ALA A 1 170 ? 15.938 10.091 -9.883 1.00 86.31 170 ALA A O 1
ATOM 1360 N N . ASN A 1 171 ? 14.647 9.477 -8.148 1.00 85.44 171 ASN A N 1
ATOM 1361 C CA . ASN A 1 171 ? 14.844 8.035 -8.313 1.00 85.44 171 ASN A CA 1
ATOM 1362 C C . ASN A 1 171 ? 14.243 7.499 -9.622 1.00 85.44 171 ASN A C 1
ATOM 1364 O O . ASN A 1 171 ? 14.874 6.730 -10.341 1.00 85.44 171 ASN A O 1
ATOM 1368 N N . LEU A 1 172 ? 13.040 7.932 -9.996 1.00 84.62 172 LEU A N 1
ATOM 1369 C CA . LEU A 1 172 ? 12.454 7.579 -11.293 1.00 84.62 172 LEU A CA 1
ATOM 1370 C C . LEU A 1 172 ? 13.282 8.136 -12.453 1.00 84.62 172 LEU A C 1
ATOM 1372 O O . LEU A 1 172 ? 13.501 7.450 -13.453 1.00 84.62 172 LEU A O 1
ATOM 1376 N N . ARG A 1 173 ? 13.781 9.369 -12.320 1.00 84.75 173 ARG A N 1
ATOM 1377 C CA . ARG A 1 173 ? 14.625 9.988 -13.341 1.00 84.75 173 ARG A CA 1
ATOM 1378 C C . ARG A 1 173 ? 15.960 9.264 -13.489 1.00 84.75 173 ARG A C 1
ATOM 1380 O O . ARG A 1 173 ? 16.423 9.118 -14.619 1.00 84.75 173 ARG A O 1
ATOM 1387 N N . SER A 1 174 ? 16.560 8.793 -12.397 1.00 87.81 174 SER A N 1
ATOM 1388 C CA . SER A 1 174 ? 17.813 8.035 -12.453 1.00 87.81 174 SER A CA 1
ATOM 1389 C C . SER A 1 174 ? 17.634 6.709 -13.199 1.00 87.81 174 SER A C 1
ATOM 1391 O O . SER A 1 174 ? 18.438 6.405 -14.078 1.00 87.81 174 SER A O 1
ATOM 1393 N N . ILE A 1 175 ? 16.533 5.988 -12.960 1.00 88.44 175 ILE A N 1
ATOM 1394 C CA . ILE A 1 175 ? 16.190 4.760 -13.694 1.00 88.44 175 ILE A CA 1
ATOM 1395 C C . ILE A 1 175 ? 16.047 5.043 -15.194 1.00 88.44 175 ILE A C 1
ATOM 1397 O O . ILE A 1 175 ? 16.620 4.330 -16.016 1.00 88.44 175 ILE A O 1
ATOM 1401 N N . VAL A 1 176 ? 15.326 6.104 -15.566 1.00 86.88 176 VAL A N 1
ATOM 1402 C CA . VAL A 1 176 ? 15.169 6.491 -16.977 1.00 86.88 176 VAL A CA 1
ATOM 1403 C C . VAL A 1 176 ? 16.516 6.844 -17.611 1.00 86.88 176 VAL A C 1
ATOM 1405 O O . VAL A 1 176 ? 16.784 6.432 -18.737 1.00 86.88 176 VAL A O 1
ATOM 1408 N N . ASN A 1 177 ? 17.385 7.566 -16.899 1.00 87.31 177 ASN A N 1
ATOM 1409 C CA . ASN A 1 177 ? 18.722 7.892 -17.395 1.00 87.31 177 ASN A CA 1
ATOM 1410 C C . ASN A 1 177 ? 19.566 6.628 -17.627 1.00 87.31 177 ASN A C 1
ATOM 1412 O O . ASN A 1 177 ? 20.251 6.548 -18.642 1.00 87.31 177 ASN A O 1
ATOM 1416 N N . LEU A 1 178 ? 19.490 5.633 -16.735 1.00 89.31 178 LEU A N 1
ATOM 1417 C CA . LEU A 1 178 ? 20.174 4.348 -16.917 1.00 89.31 178 LEU A CA 1
ATOM 1418 C C . LEU A 1 178 ? 19.649 3.597 -18.145 1.00 89.31 178 LEU A C 1
ATOM 1420 O O . LEU A 1 178 ? 20.445 3.163 -18.970 1.00 89.31 178 LEU A O 1
ATOM 1424 N N . MET A 1 179 ? 18.326 3.542 -18.333 1.00 86.06 179 MET A N 1
ATOM 1425 C CA . MET A 1 179 ? 17.735 2.944 -19.538 1.00 86.06 179 MET A CA 1
ATOM 1426 C C . MET A 1 179 ? 18.221 3.634 -20.820 1.00 86.06 179 MET A C 1
ATOM 1428 O O . MET A 1 179 ? 18.478 2.966 -21.816 1.00 86.06 179 MET A O 1
ATOM 1432 N N . ILE A 1 180 ? 18.360 4.964 -20.812 1.00 86.94 180 ILE A N 1
ATOM 1433 C CA . ILE A 1 180 ? 18.895 5.718 -21.957 1.00 86.94 180 ILE A CA 1
ATOM 1434 C C . ILE A 1 180 ? 20.360 5.348 -22.219 1.00 86.94 180 ILE A C 1
ATOM 1436 O O . ILE A 1 180 ? 20.732 5.150 -23.373 1.00 86.94 180 ILE A O 1
ATOM 1440 N N . LEU A 1 181 ? 21.187 5.241 -21.175 1.00 88.25 181 LEU A N 1
ATOM 1441 C CA . LEU A 1 181 ? 22.596 4.858 -21.313 1.00 88.25 181 LEU A CA 1
ATOM 1442 C C . LEU A 1 181 ? 22.755 3.442 -21.880 1.00 88.25 181 LEU A C 1
ATOM 1444 O O . LEU A 1 181 ? 23.598 3.241 -22.753 1.00 88.25 181 LEU A O 1
ATOM 1448 N N . ASP A 1 182 ? 21.917 2.499 -21.450 1.00 86.31 182 ASP A N 1
ATOM 1449 C CA . ASP A 1 182 ? 21.897 1.141 -22.002 1.00 86.31 182 ASP A CA 1
ATOM 1450 C C . ASP A 1 182 ? 21.523 1.153 -23.493 1.00 86.31 182 ASP A C 1
ATOM 1452 O O . ASP A 1 182 ? 22.218 0.553 -24.309 1.00 86.31 182 ASP A O 1
ATOM 1456 N N . VAL A 1 183 ? 20.504 1.928 -23.889 1.00 85.12 183 VAL A N 1
ATOM 1457 C CA . VAL A 1 183 ? 20.138 2.087 -25.311 1.00 85.12 183 VAL A CA 1
ATOM 1458 C C . VAL A 1 183 ? 21.269 2.716 -26.131 1.00 85.12 183 VAL A C 1
ATOM 1460 O O . VAL A 1 183 ? 21.491 2.326 -27.275 1.00 85.12 183 VAL A O 1
ATOM 1463 N N . ILE A 1 184 ? 21.997 3.690 -25.580 1.00 85.75 184 ILE A N 1
ATOM 1464 C CA . ILE A 1 184 ? 23.147 4.301 -26.266 1.00 85.75 184 ILE A CA 1
ATOM 1465 C C . ILE A 1 184 ? 24.265 3.271 -26.467 1.00 85.75 184 ILE A C 1
ATOM 1467 O O . ILE A 1 184 ? 24.922 3.287 -27.508 1.00 85.75 184 ILE A O 1
ATOM 1471 N N . ARG A 1 185 ? 24.474 2.378 -25.493 1.00 84.62 185 ARG A N 1
ATOM 1472 C CA . ARG A 1 185 ? 25.489 1.322 -25.559 1.00 84.62 185 ARG A CA 1
ATOM 1473 C C . ARG A 1 185 ? 25.147 0.248 -26.592 1.00 84.62 185 ARG A C 1
ATOM 1475 O O . ARG A 1 185 ? 26.031 -0.145 -27.349 1.00 84.62 185 ARG A O 1
ATOM 1482 N N . ASP A 1 186 ? 23.898 -0.206 -26.618 1.00 79.50 186 ASP A N 1
ATOM 1483 C CA . ASP A 1 186 ? 23.436 -1.265 -27.525 1.00 79.50 186 ASP A CA 1
ATOM 1484 C C . ASP A 1 186 ? 23.155 -0.740 -28.946 1.00 79.50 186 ASP A C 1
ATOM 1486 O O . ASP A 1 186 ? 23.211 -1.486 -29.925 1.00 79.50 186 ASP A O 1
ATOM 1490 N N . GLY A 1 187 ? 22.905 0.566 -29.070 1.00 76.75 187 GLY A N 1
ATOM 1491 C CA . GLY A 1 187 ? 22.505 1.234 -30.302 1.00 76.75 187 GLY A CA 1
ATOM 1492 C C . GLY A 1 187 ? 20.983 1.340 -30.441 1.00 76.75 187 GLY A C 1
ATOM 1493 O O . GLY A 1 187 ? 20.206 0.575 -29.872 1.00 76.75 187 GLY A O 1
ATOM 1494 N N . SER A 1 188 ? 20.521 2.300 -31.248 1.00 75.88 188 SER A N 1
ATOM 1495 C CA . SER A 1 188 ? 19.084 2.559 -31.459 1.00 75.88 188 SER A CA 1
ATOM 1496 C C . SER A 1 188 ? 18.348 1.439 -32.203 1.00 75.88 188 SER A C 1
ATOM 1498 O O . SER A 1 188 ? 17.115 1.424 -32.239 1.00 75.88 188 SER A O 1
ATOM 1500 N N . THR A 1 189 ? 19.092 0.507 -32.800 1.00 77.12 189 THR A N 1
ATOM 1501 C CA . THR A 1 189 ? 18.555 -0.568 -33.628 1.00 77.12 189 THR A CA 1
ATOM 1502 C C . THR A 1 189 ? 19.153 -1.905 -33.228 1.00 77.12 189 THR A C 1
ATOM 1504 O O . THR A 1 189 ? 20.369 -2.055 -33.135 1.00 77.12 189 THR A O 1
ATOM 1507 N N . ILE A 1 190 ? 18.284 -2.890 -33.027 1.00 78.31 190 ILE A N 1
ATOM 1508 C CA . ILE A 1 190 ? 18.671 -4.278 -32.814 1.00 78.31 190 ILE A CA 1
ATOM 1509 C C . ILE A 1 190 ? 18.520 -5.001 -34.150 1.00 78.31 190 ILE A C 1
ATOM 1511 O O . ILE A 1 190 ? 17.476 -4.931 -34.804 1.00 78.31 190 ILE A O 1
ATOM 1515 N N . ARG A 1 191 ? 19.583 -5.692 -34.562 1.00 76.25 191 ARG A N 1
ATOM 1516 C CA . ARG A 1 191 ? 19.598 -6.525 -35.766 1.00 76.25 191 ARG A CA 1
ATOM 1517 C C . ARG A 1 191 ? 19.182 -7.938 -35.387 1.00 76.25 191 ARG A C 1
ATOM 1519 O O . ARG A 1 191 ? 19.943 -8.642 -34.727 1.00 76.25 191 ARG A O 1
ATOM 1526 N N . THR A 1 192 ? 18.000 -8.363 -35.813 1.00 77.19 192 THR A N 1
ATOM 1527 C CA . THR A 1 192 ? 17.530 -9.742 -35.637 1.00 77.19 192 THR A CA 1
ATOM 1528 C C . THR A 1 192 ? 17.580 -10.484 -36.971 1.00 77.19 192 THR A C 1
ATOM 1530 O O . THR A 1 192 ? 17.226 -9.908 -37.997 1.00 77.19 192 THR A O 1
ATOM 1533 N N . PRO A 1 193 ? 18.029 -11.750 -37.014 1.00 80.06 193 PRO A N 1
ATOM 1534 C CA . PRO A 1 193 ? 17.984 -12.520 -38.251 1.00 80.06 193 PRO A CA 1
ATOM 1535 C C . PRO A 1 193 ? 16.525 -12.754 -38.654 1.00 80.06 193 PRO A C 1
ATOM 1537 O O . PRO A 1 193 ? 15.701 -13.133 -37.820 1.00 80.06 193 PRO A O 1
ATOM 1540 N N . ALA A 1 194 ? 16.201 -12.533 -39.925 1.00 77.75 194 ALA A N 1
ATOM 1541 C CA . ALA A 1 194 ? 14.889 -12.852 -40.466 1.00 77.75 194 ALA A CA 1
ATOM 1542 C C . ALA A 1 194 ? 14.727 -14.375 -40.554 1.00 77.75 194 ALA A C 1
ATOM 1544 O O . ALA A 1 194 ? 15.518 -15.056 -41.211 1.00 77.75 194 ALA A O 1
ATOM 1545 N N . TRP A 1 195 ? 13.693 -14.913 -39.920 1.00 81.25 195 TRP A N 1
ATOM 1546 C CA . TRP A 1 195 ? 13.340 -16.327 -40.006 1.00 81.25 195 TRP A CA 1
ATOM 1547 C C . TRP A 1 195 ? 11.833 -16.494 -40.195 1.00 81.25 195 TRP A C 1
ATOM 1549 O O . TRP A 1 195 ? 11.052 -15.632 -39.792 1.00 81.25 195 TRP A O 1
ATOM 1559 N N . TYR A 1 196 ? 11.423 -17.594 -40.822 1.00 79.12 196 TYR A N 1
ATOM 1560 C CA . TYR A 1 196 ? 10.018 -17.962 -40.984 1.00 79.12 196 TYR A CA 1
ATOM 1561 C C . TYR A 1 196 ? 9.826 -19.470 -40.801 1.00 79.12 196 TYR A C 1
ATOM 1563 O O . TYR A 1 196 ? 10.747 -20.259 -41.025 1.00 79.12 196 TYR A O 1
ATOM 1571 N N . TYR A 1 197 ? 8.622 -19.852 -40.375 1.00 77.12 197 TYR A N 1
ATOM 1572 C CA . TYR A 1 197 ? 8.186 -21.244 -40.331 1.00 77.12 197 TYR A CA 1
ATOM 1573 C C . TYR A 1 197 ? 7.281 -21.530 -41.523 1.00 77.12 197 TYR A C 1
ATOM 1575 O O . TYR A 1 197 ? 6.376 -20.744 -41.814 1.00 77.12 197 TYR A O 1
ATOM 1583 N N . ASP A 1 198 ? 7.521 -22.650 -42.195 1.00 78.50 198 ASP A N 1
ATOM 1584 C CA . ASP A 1 198 ? 6.620 -23.151 -43.227 1.00 78.50 198 ASP A CA 1
ATOM 1585 C C . ASP A 1 198 ? 5.403 -23.858 -42.597 1.00 78.50 198 ASP A C 1
ATOM 1587 O O . ASP A 1 198 ? 5.441 -24.282 -41.438 1.00 78.50 198 ASP A O 1
ATOM 1591 N N . LYS A 1 199 ? 4.312 -24.005 -43.356 1.00 75.94 199 LYS A N 1
ATOM 1592 C CA . LYS A 1 199 ? 3.063 -24.649 -42.906 1.00 75.94 199 LYS A CA 1
ATOM 1593 C C . LYS A 1 199 ? 3.254 -26.117 -42.506 1.00 75.94 199 LYS A C 1
ATOM 1595 O O . LYS A 1 199 ? 2.476 -26.618 -41.699 1.00 75.94 199 LYS A O 1
ATOM 1600 N N . ASP A 1 200 ? 4.315 -26.750 -42.999 1.00 72.50 200 ASP A N 1
ATOM 1601 C CA . ASP A 1 200 ? 4.720 -28.122 -42.673 1.00 72.50 200 ASP A CA 1
ATOM 1602 C C . ASP A 1 200 ? 5.727 -28.206 -41.503 1.00 72.50 200 ASP A C 1
ATOM 1604 O O . ASP A 1 200 ? 6.265 -29.273 -41.209 1.00 72.50 200 ASP A O 1
ATOM 1608 N N . GLY A 1 201 ? 5.994 -27.092 -40.807 1.00 75.88 201 GLY A N 1
ATOM 1609 C CA . GLY A 1 201 ? 6.827 -27.059 -39.597 1.00 75.88 201 GLY A CA 1
ATOM 1610 C C . GLY A 1 201 ? 8.337 -26.921 -39.831 1.00 75.88 201 GLY A C 1
ATOM 1611 O O . GLY A 1 201 ? 9.115 -27.061 -38.887 1.00 75.88 201 GLY A O 1
ATOM 1612 N N . GLY A 1 202 ? 8.776 -26.626 -41.058 1.00 66.94 202 GLY A N 1
ATOM 1613 C CA . GLY A 1 202 ? 10.183 -26.344 -41.370 1.00 66.94 202 GLY A CA 1
ATOM 1614 C C . GLY A 1 202 ? 10.620 -24.946 -40.913 1.00 66.94 202 GLY A C 1
ATOM 1615 O O . GLY A 1 202 ? 9.914 -23.971 -41.157 1.00 66.94 202 GLY A O 1
ATOM 1616 N N . PHE A 1 203 ? 11.782 -24.836 -40.257 1.00 75.56 203 PHE A N 1
ATOM 1617 C CA . PHE A 1 203 ? 12.401 -23.559 -39.872 1.00 75.56 203 PHE A CA 1
ATOM 1618 C C . PHE A 1 203 ? 13.391 -23.089 -40.944 1.00 75.56 203 PHE A C 1
ATOM 1620 O O . PHE A 1 203 ? 14.342 -23.805 -41.268 1.00 75.56 203 PHE A O 1
ATOM 1627 N N . HIS A 1 204 ? 13.209 -21.868 -41.451 1.00 74.88 204 HIS A N 1
ATOM 1628 C CA . HIS A 1 204 ? 14.068 -21.281 -42.477 1.00 74.88 204 HIS A CA 1
ATOM 1629 C C . HIS A 1 204 ? 14.605 -19.913 -42.042 1.00 74.88 204 HIS A C 1
ATOM 1631 O O . HIS A 1 204 ? 13.843 -19.030 -41.648 1.00 74.88 204 HIS A O 1
ATOM 1637 N N . VAL A 1 205 ? 15.923 -19.719 -42.158 1.00 74.69 205 VAL A N 1
ATOM 1638 C CA . VAL A 1 205 ? 16.598 -18.422 -41.970 1.00 74.69 205 VAL A CA 1
ATOM 1639 C C . VAL A 1 205 ? 16.811 -17.786 -43.340 1.00 74.69 205 VAL A C 1
ATOM 1641 O O . VAL A 1 205 ? 17.337 -18.437 -44.244 1.00 74.69 205 VAL A O 1
ATOM 1644 N N . ALA A 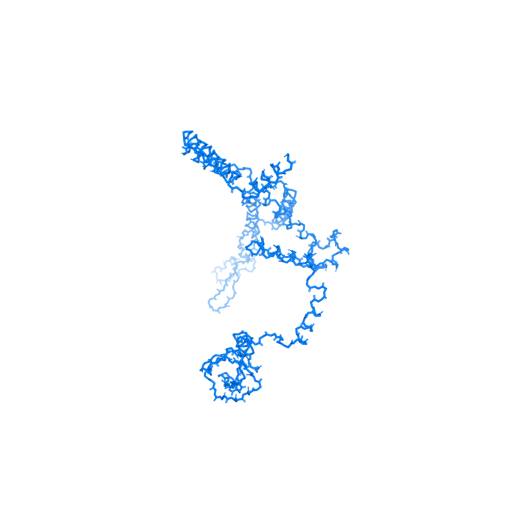1 206 ? 16.405 -16.530 -43.511 1.00 70.88 206 ALA A N 1
ATOM 1645 C CA . ALA A 1 206 ? 16.524 -15.844 -44.789 1.00 70.88 206 ALA A CA 1
ATOM 1646 C C . ALA A 1 206 ? 17.982 -15.428 -45.050 1.00 70.88 206 ALA A C 1
ATOM 1648 O O . ALA A 1 206 ? 18.592 -14.705 -44.262 1.00 70.88 206 ALA A O 1
ATOM 1649 N N . GLN A 1 207 ? 18.537 -15.889 -46.170 1.00 73.06 207 GLN A N 1
ATOM 1650 C CA . GLN A 1 207 ? 19.894 -15.583 -46.624 1.00 73.06 207 GLN A CA 1
ATOM 1651 C C . GLN A 1 207 ? 19.824 -14.974 -48.026 1.00 73.06 207 GLN A C 1
ATOM 1653 O O . GLN A 1 207 ? 19.083 -15.466 -48.878 1.00 73.06 207 GLN A O 1
ATOM 1658 N N . ILE A 1 208 ? 20.588 -13.912 -48.258 1.00 58.75 208 ILE A N 1
ATOM 1659 C CA . ILE A 1 208 ? 20.889 -13.366 -49.582 1.00 58.75 208 ILE A CA 1
ATOM 1660 C C . ILE A 1 208 ? 22.201 -13.998 -50.039 1.00 58.75 208 ILE A C 1
ATOM 1662 O O . ILE A 1 208 ? 23.117 -14.156 -49.241 1.00 58.75 208 ILE A O 1
ATOM 1666 N N . GLY A 1 209 ? 22.286 -14.360 -51.313 1.00 54.31 209 GLY A N 1
ATOM 1667 C CA . GLY A 1 209 ? 23.548 -14.653 -51.984 1.00 54.31 209 GLY A CA 1
ATOM 1668 C C . GLY A 1 209 ? 23.359 -14.627 -53.493 1.00 54.31 209 GLY A C 1
ATOM 1669 O O . GLY A 1 209 ? 22.244 -14.855 -53.977 1.00 54.31 209 GLY A O 1
ATOM 1670 N N . GLY A 1 210 ? 24.427 -14.317 -54.230 1.00 50.94 210 GLY A N 1
ATOM 1671 C CA . GLY A 1 210 ? 24.439 -14.400 -55.683 1.00 50.94 210 GLY A CA 1
ATOM 1672 C C . GLY A 1 210 ? 24.030 -15.794 -56.150 1.00 50.94 210 GLY A C 1
ATOM 1673 O O . GLY A 1 210 ? 24.392 -16.821 -55.558 1.00 50.94 210 GLY A O 1
ATOM 1674 N N . ARG A 1 211 ? 23.199 -15.820 -57.191 1.00 53.25 211 ARG A N 1
ATOM 1675 C CA . ARG A 1 211 ? 22.717 -17.044 -57.824 1.00 53.25 211 ARG A CA 1
ATOM 1676 C C . ARG A 1 211 ? 23.656 -17.355 -58.984 1.00 53.25 211 ARG A C 1
ATOM 1678 O O . ARG A 1 211 ? 23.808 -16.512 -59.857 1.00 53.25 211 ARG A O 1
ATOM 1685 N N . ASP A 1 212 ? 24.255 -18.541 -59.001 1.00 50.25 212 ASP A N 1
ATOM 1686 C CA . ASP A 1 212 ? 24.907 -19.038 -60.215 1.00 50.25 212 ASP A CA 1
ATOM 1687 C C . ASP A 1 212 ? 23.824 -19.404 -61.241 1.00 50.25 212 ASP A C 1
ATOM 1689 O O . ASP A 1 212 ? 22.950 -20.237 -60.952 1.00 50.25 212 ASP A O 1
ATOM 1693 N N . ASP A 1 213 ? 23.899 -18.793 -62.427 1.00 54.31 213 ASP A N 1
ATOM 1694 C CA . ASP A 1 213 ? 22.889 -18.875 -63.494 1.00 54.31 213 ASP A CA 1
ATOM 1695 C C . ASP A 1 213 ? 22.658 -20.306 -64.034 1.00 54.31 213 ASP A C 1
ATOM 1697 O O . ASP A 1 213 ? 21.591 -20.578 -64.579 1.00 54.31 213 ASP A O 1
ATOM 1701 N N . ASP A 1 214 ? 23.575 -21.255 -63.795 1.00 51.75 214 ASP A N 1
ATOM 1702 C CA . ASP A 1 214 ? 23.485 -22.627 -64.333 1.00 51.75 214 ASP A CA 1
ATOM 1703 C C . ASP A 1 214 ? 23.084 -23.721 -63.323 1.00 51.75 214 ASP A C 1
ATOM 1705 O O . ASP A 1 214 ? 22.722 -24.829 -63.721 1.00 51.75 214 ASP A O 1
ATOM 1709 N N . SER A 1 215 ? 23.130 -23.473 -62.010 1.00 53.28 215 SER A N 1
ATOM 1710 C CA . SER A 1 215 ? 22.906 -24.541 -61.010 1.00 53.28 215 SER A CA 1
ATOM 1711 C C . SER A 1 215 ? 21.919 -24.194 -59.899 1.00 53.28 215 SER A C 1
ATOM 1713 O O . SER A 1 215 ? 21.568 -25.060 -59.091 1.00 53.28 215 SER A O 1
ATOM 1715 N N . GLY A 1 216 ? 21.453 -22.942 -59.840 1.00 55.91 216 GLY A N 1
ATOM 1716 C CA . GLY A 1 216 ? 20.480 -22.482 -58.848 1.00 55.91 216 GLY A CA 1
ATOM 1717 C C . GLY A 1 216 ? 20.965 -22.563 -57.393 1.00 55.91 216 GLY A C 1
ATOM 1718 O O . GLY A 1 216 ? 20.173 -22.325 -56.479 1.00 55.91 216 GLY A O 1
ATOM 1719 N N . LYS A 1 217 ? 22.241 -22.898 -57.159 1.00 52.19 217 LYS A N 1
ATOM 1720 C CA . LYS A 1 217 ? 22.860 -22.979 -55.833 1.00 52.19 217 LYS A CA 1
ATOM 1721 C C . LYS A 1 217 ? 23.521 -21.647 -55.482 1.00 52.19 217 LYS A C 1
ATOM 1723 O O . LYS A 1 217 ? 24.178 -21.032 -56.311 1.00 52.19 217 LYS A O 1
ATOM 1728 N N . LEU A 1 218 ? 23.337 -21.222 -54.232 1.00 55.50 218 LEU A N 1
ATOM 1729 C CA . LEU A 1 218 ? 23.947 -20.011 -53.677 1.00 55.50 218 LEU A CA 1
ATOM 1730 C C . LEU A 1 218 ? 25.456 -20.216 -53.498 1.00 55.50 218 LEU A C 1
ATOM 1732 O O . LEU A 1 218 ? 25.861 -21.155 -52.790 1.00 55.50 218 LEU A O 1
ATOM 1736 N N . LEU A 1 219 ? 26.255 -19.317 -54.080 1.00 56.66 219 LEU A N 1
ATOM 1737 C CA . LEU A 1 219 ? 27.709 -19.285 -53.923 1.00 56.66 219 LEU A CA 1
ATOM 1738 C C . LEU A 1 219 ? 28.077 -19.221 -52.423 1.00 56.66 219 LEU A C 1
ATOM 1740 O O . LEU A 1 219 ? 27.517 -18.406 -51.685 1.00 56.66 219 LEU A O 1
ATOM 1744 N N . PRO A 1 220 ? 28.987 -20.080 -51.918 1.00 53.19 220 PRO A N 1
ATOM 1745 C CA . PRO A 1 220 ? 29.312 -20.157 -50.487 1.00 53.19 220 PRO A CA 1
ATOM 1746 C C . PRO A 1 220 ? 29.856 -18.858 -49.876 1.00 53.19 220 PRO A C 1
ATOM 1748 O O . PRO A 1 220 ? 29.789 -18.684 -48.665 1.00 53.19 220 PRO A O 1
ATOM 1751 N N . HIS A 1 221 ? 30.416 -17.979 -50.707 1.00 51.19 221 HIS A N 1
ATOM 1752 C CA . HIS A 1 221 ? 31.160 -16.778 -50.321 1.00 51.19 221 HIS A CA 1
ATOM 1753 C C . HIS A 1 221 ? 30.304 -15.504 -50.265 1.00 51.19 221 HIS A C 1
ATOM 1755 O O . HIS A 1 221 ? 30.797 -14.481 -49.808 1.00 51.19 221 HIS A O 1
ATOM 1761 N N . GLU A 1 222 ? 29.027 -15.568 -50.655 1.00 51.19 222 GLU A N 1
ATOM 1762 C CA . GLU A 1 222 ? 28.118 -14.408 -50.667 1.00 51.19 222 GLU A CA 1
ATOM 1763 C C . GLU A 1 222 ? 26.870 -14.614 -49.800 1.00 51.19 222 GLU A C 1
ATOM 1765 O O . GLU A 1 222 ? 25.889 -13.893 -49.942 1.00 51.19 222 GLU A O 1
ATOM 1770 N N . ARG A 1 223 ? 26.874 -15.607 -48.902 1.00 56.38 223 ARG A N 1
ATOM 1771 C CA . ARG A 1 223 ? 25.741 -15.867 -48.003 1.00 56.38 223 ARG A CA 1
ATOM 1772 C C . ARG A 1 223 ? 25.699 -14.838 -46.878 1.00 56.38 223 ARG A C 1
ATOM 1774 O O . ARG A 1 223 ? 26.249 -15.068 -45.802 1.00 56.38 223 ARG A O 1
ATOM 1781 N N . GLU A 1 224 ? 25.007 -13.732 -47.100 1.00 61.34 224 GLU A N 1
ATOM 1782 C CA . GLU A 1 224 ? 24.695 -12.760 -46.056 1.00 61.34 224 GLU A CA 1
ATOM 1783 C C . GLU A 1 224 ? 23.305 -13.044 -45.475 1.00 61.34 224 GLU A C 1
ATOM 1785 O O . GLU A 1 224 ? 22.312 -13.170 -46.190 1.00 61.34 224 GLU A O 1
ATOM 1790 N N . THR A 1 225 ? 23.210 -13.182 -44.151 1.00 67.88 225 THR A N 1
ATOM 1791 C CA . THR A 1 225 ? 21.908 -13.369 -43.490 1.00 67.88 225 THR A CA 1
ATOM 1792 C C . THR A 1 225 ? 21.135 -12.055 -43.514 1.00 67.88 225 THR A C 1
ATOM 1794 O O . THR A 1 225 ? 21.678 -11.014 -43.144 1.00 67.88 225 THR A O 1
ATOM 1797 N N . ILE A 1 226 ? 19.862 -12.095 -43.916 1.00 72.75 226 ILE A N 1
ATOM 1798 C CA . ILE A 1 226 ? 19.005 -10.909 -43.885 1.00 72.75 226 ILE A CA 1
ATOM 1799 C C . ILE A 1 226 ? 18.742 -10.554 -42.427 1.00 72.75 226 ILE A C 1
ATOM 1801 O O . ILE A 1 226 ? 18.129 -11.325 -41.686 1.00 72.75 226 ILE A O 1
ATOM 1805 N N . MET A 1 227 ? 19.188 -9.369 -42.025 1.00 73.44 227 MET A N 1
ATOM 1806 C CA . MET A 1 227 ? 18.938 -8.835 -40.694 1.00 73.44 227 MET A CA 1
ATOM 1807 C C . MET A 1 227 ? 17.767 -7.855 -40.763 1.00 73.44 227 MET A C 1
ATOM 1809 O O . MET A 1 227 ? 17.850 -6.827 -41.432 1.00 73.44 227 MET A O 1
ATOM 1813 N N . VAL A 1 228 ? 16.678 -8.158 -40.059 1.00 75.25 228 VAL A N 1
ATOM 1814 C CA . VAL A 1 228 ? 15.599 -7.199 -39.818 1.00 75.25 228 VAL A CA 1
ATOM 1815 C C . VAL A 1 228 ? 16.091 -6.195 -38.789 1.00 75.25 228 VAL A C 1
ATOM 1817 O O . VAL A 1 228 ? 16.558 -6.547 -37.702 1.00 75.25 228 VAL A O 1
ATOM 1820 N N . LEU A 1 229 ? 15.996 -4.924 -39.156 1.00 74.44 229 LEU A N 1
ATOM 1821 C CA . LEU A 1 229 ? 16.330 -3.817 -38.282 1.00 74.44 229 LEU A CA 1
ATOM 1822 C C . LEU A 1 229 ? 15.084 -3.465 -37.468 1.00 74.44 229 LEU A C 1
ATOM 1824 O O . LEU A 1 229 ? 14.108 -2.959 -38.016 1.00 74.44 229 LEU A O 1
ATOM 1828 N N . THR A 1 230 ? 15.104 -3.768 -36.173 1.00 77.50 230 THR A N 1
ATOM 1829 C CA . THR A 1 230 ? 14.017 -3.405 -35.255 1.00 77.50 230 THR A CA 1
ATOM 1830 C C . THR A 1 230 ? 14.490 -2.289 -34.332 1.00 77.50 230 THR A C 1
ATOM 1832 O O . THR A 1 230 ? 15.639 -2.293 -33.887 1.00 77.50 230 THR A O 1
ATOM 1835 N N . GLU A 1 231 ? 13.619 -1.325 -34.034 1.00 76.69 231 GLU A N 1
ATOM 1836 C CA . GLU A 1 231 ? 13.896 -0.299 -33.025 1.00 76.69 231 GLU A CA 1
ATOM 1837 C C . GLU A 1 231 ? 14.140 -0.934 -31.652 1.00 76.69 231 GLU A C 1
ATOM 1839 O O . GLU A 1 231 ? 13.535 -1.951 -31.298 1.00 76.69 231 GLU A O 1
ATOM 1844 N N . HIS A 1 232 ? 15.015 -0.321 -30.854 1.00 79.88 232 HIS A N 1
ATOM 1845 C CA . HIS A 1 232 ? 15.304 -0.823 -29.519 1.00 79.88 232 HIS A CA 1
ATOM 1846 C C . HIS A 1 232 ? 14.027 -0.814 -28.643 1.00 79.88 232 HIS A C 1
ATOM 1848 O O . HIS A 1 232 ? 13.455 0.253 -28.396 1.00 79.88 232 HIS A O 1
ATOM 1854 N N . PRO A 1 233 ? 13.577 -1.961 -28.093 1.00 82.00 233 PRO A N 1
ATOM 1855 C CA . PRO A 1 233 ? 12.282 -2.078 -27.411 1.00 82.00 233 PRO A CA 1
ATOM 1856 C C . PRO A 1 233 ? 12.165 -1.192 -26.160 1.00 82.00 233 PRO A C 1
ATOM 1858 O O . PRO A 1 233 ? 11.062 -0.803 -25.767 1.00 82.00 233 PRO A O 1
ATOM 1861 N N . MET A 1 234 ? 13.296 -0.826 -25.544 1.00 82.88 234 MET A N 1
ATOM 1862 C CA . MET A 1 234 ? 13.318 0.119 -24.420 1.00 82.88 234 MET A CA 1
ATOM 1863 C C . MET A 1 234 ? 12.959 1.562 -24.799 1.00 82.88 234 MET A C 1
ATOM 1865 O O . MET A 1 234 ? 12.477 2.277 -23.928 1.00 82.88 234 MET A O 1
ATOM 1869 N N . LEU A 1 235 ? 13.096 1.997 -26.059 1.00 84.12 235 LEU A N 1
ATOM 1870 C CA . LEU A 1 235 ? 12.754 3.372 -26.464 1.00 84.12 235 LEU A CA 1
ATOM 1871 C C . LEU A 1 235 ? 11.277 3.692 -26.207 1.00 84.12 235 LEU A C 1
ATOM 1873 O O . LEU A 1 235 ? 10.947 4.734 -25.639 1.00 84.12 235 LEU A O 1
ATOM 1877 N N . LYS A 1 236 ? 10.386 2.746 -26.527 1.00 85.75 236 LYS A N 1
ATOM 1878 C CA . LYS A 1 236 ? 8.955 2.868 -26.227 1.00 85.75 236 LYS A CA 1
ATOM 1879 C C . LYS A 1 236 ? 8.698 2.969 -24.721 1.00 85.75 236 LYS A C 1
ATOM 1881 O O . LYS A 1 236 ? 7.905 3.798 -24.282 1.00 85.75 236 LYS A O 1
ATOM 1886 N N . ARG A 1 237 ? 9.393 2.154 -23.921 1.00 84.19 237 ARG A N 1
ATOM 1887 C CA . ARG A 1 237 ? 9.266 2.160 -22.454 1.00 84.19 237 ARG A CA 1
ATOM 1888 C C . ARG A 1 237 ? 9.775 3.458 -21.840 1.00 84.19 237 ARG A C 1
ATOM 1890 O O . ARG A 1 237 ? 9.116 3.996 -20.958 1.00 84.19 237 ARG A O 1
ATOM 1897 N N . ILE A 1 238 ? 10.889 3.990 -22.334 1.00 84.44 238 ILE A N 1
ATOM 1898 C CA . ILE A 1 238 ? 11.419 5.294 -21.924 1.00 84.44 238 ILE A CA 1
ATOM 1899 C C . ILE A 1 238 ? 10.380 6.388 -22.201 1.00 84.44 238 ILE A C 1
ATOM 1901 O O . ILE A 1 238 ? 10.087 7.177 -21.305 1.00 84.44 238 ILE A O 1
ATOM 1905 N N . GLY A 1 239 ? 9.758 6.393 -23.386 1.00 82.62 239 GLY A N 1
ATOM 1906 C CA . GLY A 1 239 ? 8.676 7.328 -23.715 1.00 82.62 239 GLY A CA 1
ATOM 1907 C C . GLY A 1 239 ? 7.485 7.239 -22.752 1.00 82.62 239 GLY A C 1
ATOM 1908 O O . GLY A 1 239 ? 7.020 8.260 -22.245 1.00 82.62 239 GLY A O 1
ATOM 1909 N N . GLU A 1 240 ? 7.035 6.021 -22.430 1.00 84.94 240 GLU A N 1
ATOM 1910 C CA . GLU A 1 240 ? 5.956 5.778 -21.458 1.00 84.94 240 GLU A CA 1
ATOM 1911 C C . GLU A 1 240 ? 6.311 6.288 -20.048 1.00 84.94 240 GLU A C 1
ATOM 1913 O O . GLU A 1 240 ? 5.476 6.904 -19.382 1.00 84.94 240 GLU A O 1
ATOM 1918 N N . TRP A 1 241 ? 7.541 6.060 -19.581 1.00 83.50 241 TRP A N 1
ATOM 1919 C CA . TRP A 1 241 ? 7.996 6.513 -18.262 1.00 83.50 241 TRP A CA 1
ATOM 1920 C C . TRP A 1 241 ? 8.157 8.030 -18.185 1.00 83.50 241 TRP A C 1
ATOM 1922 O O . TRP A 1 241 ? 7.722 8.634 -17.206 1.00 83.50 241 TRP A O 1
ATOM 1932 N N . VAL A 1 242 ? 8.715 8.665 -19.218 1.00 80.88 242 VAL A N 1
ATOM 1933 C CA . VAL A 1 242 ? 8.848 10.129 -19.285 1.00 80.88 242 VAL A CA 1
ATOM 1934 C C . VAL A 1 242 ? 7.475 10.806 -19.242 1.00 80.88 242 VAL A C 1
ATOM 1936 O O . VAL A 1 242 ? 7.299 11.772 -18.501 1.00 80.88 242 VAL A O 1
ATOM 1939 N N . ALA A 1 243 ? 6.482 10.265 -19.955 1.00 79.62 243 ALA A N 1
ATOM 1940 C CA . ALA A 1 243 ? 5.111 10.768 -19.900 1.00 79.62 243 ALA A CA 1
ATOM 1941 C C . ALA A 1 243 ? 4.491 10.621 -18.497 1.00 79.62 243 ALA A C 1
ATOM 1943 O O . ALA A 1 243 ? 3.903 11.568 -17.974 1.00 79.62 243 ALA A O 1
ATOM 1944 N N . LYS A 1 244 ? 4.668 9.463 -17.846 1.00 72.75 244 LYS A N 1
ATOM 1945 C CA . LYS A 1 244 ? 4.136 9.203 -16.495 1.00 72.75 244 LYS A CA 1
ATOM 1946 C C . LYS A 1 244 ? 4.768 10.081 -15.413 1.00 72.75 244 LYS A C 1
ATOM 1948 O O . LYS A 1 244 ? 4.067 10.494 -14.494 1.00 72.75 244 LYS A O 1
ATOM 1953 N N . ILE A 1 245 ? 6.056 10.405 -15.539 1.00 73.50 245 ILE A N 1
ATOM 1954 C CA . ILE A 1 245 ? 6.751 11.335 -14.635 1.00 73.50 245 ILE A CA 1
ATOM 1955 C C . ILE A 1 245 ? 6.178 12.758 -14.765 1.00 73.50 245 ILE A C 1
ATOM 1957 O O . ILE A 1 245 ? 6.082 13.466 -13.769 1.00 73.50 245 ILE A O 1
ATOM 1961 N N . GLY A 1 246 ? 5.771 13.182 -15.966 1.00 64.06 246 GLY A N 1
ATOM 1962 C CA . GLY A 1 246 ? 5.118 14.482 -16.167 1.00 64.06 246 GLY A CA 1
ATOM 1963 C C . GLY A 1 246 ? 3.685 14.543 -15.620 1.00 64.06 246 GLY A C 1
ATOM 1964 O O . GLY A 1 246 ? 3.253 15.582 -15.122 1.00 64.06 246 GLY A O 1
ATOM 1965 N N . LEU A 1 247 ? 2.959 13.423 -15.684 1.00 57.31 247 LEU A N 1
ATOM 1966 C CA . LEU A 1 247 ? 1.565 13.328 -15.244 1.00 57.31 247 LEU A CA 1
ATOM 1967 C C . LEU A 1 247 ? 1.411 13.233 -13.724 1.00 57.31 247 LEU A C 1
ATOM 1969 O O . LEU A 1 247 ? 0.473 13.818 -13.193 1.00 57.31 247 LEU A O 1
ATOM 1973 N N . SER A 1 248 ? 2.326 12.573 -13.003 1.00 62.53 248 SER A N 1
ATOM 1974 C CA . SER A 1 248 ? 2.151 12.314 -11.563 1.00 62.53 248 SER A CA 1
ATOM 1975 C C . SER A 1 248 ? 1.932 13.580 -10.730 1.00 62.53 248 SER A C 1
ATOM 1977 O O . SER A 1 248 ? 1.116 13.563 -9.815 1.00 62.53 248 SER A O 1
ATOM 1979 N N . LEU A 1 249 ? 2.588 14.696 -11.057 1.00 55.72 249 LEU A N 1
ATOM 1980 C CA . LEU A 1 249 ? 2.394 15.959 -10.333 1.00 55.72 249 LEU A CA 1
ATOM 1981 C C . LEU A 1 249 ? 1.043 16.608 -10.637 1.00 55.72 249 LEU A C 1
ATOM 1983 O O . LEU A 1 249 ? 0.445 17.195 -9.742 1.00 55.72 249 LEU A O 1
ATOM 1987 N N . SER A 1 250 ? 0.565 16.491 -11.877 1.00 57.22 250 SER A N 1
ATOM 1988 C CA . SER A 1 250 ? -0.659 17.140 -12.360 1.00 57.22 250 SER A CA 1
ATOM 1989 C C . SER A 1 250 ? -1.926 16.347 -12.014 1.00 57.22 250 SER A C 1
ATOM 1991 O O . SER A 1 250 ? -2.912 16.946 -11.587 1.00 57.22 250 SER A O 1
ATOM 1993 N N . ASP A 1 251 ? -1.874 15.014 -12.102 1.00 53.81 251 ASP A N 1
ATOM 1994 C CA . ASP A 1 251 ? -2.994 14.094 -11.839 1.00 53.81 251 ASP A CA 1
ATOM 1995 C C . ASP A 1 251 ? -3.276 13.858 -10.352 1.00 53.81 251 ASP A C 1
ATOM 1997 O O . ASP A 1 251 ? -4.372 13.429 -9.996 1.00 53.81 251 ASP A O 1
ATOM 2001 N N . MET A 1 252 ? -2.345 14.181 -9.449 1.00 58.66 252 MET A N 1
ATOM 2002 C CA . MET A 1 252 ? -2.617 14.113 -8.007 1.00 58.66 252 MET A CA 1
ATOM 2003 C C . MET A 1 252 ? -3.649 15.156 -7.535 1.00 58.66 252 MET A C 1
ATOM 2005 O O . MET A 1 252 ? -3.938 15.218 -6.344 1.00 58.66 252 MET A O 1
ATOM 2009 N N . GLY A 1 253 ? -4.205 15.990 -8.429 1.00 52.09 253 GLY A N 1
ATOM 2010 C CA . GLY A 1 253 ? -5.250 16.968 -8.099 1.00 52.09 253 GLY A CA 1
ATOM 2011 C C . GLY A 1 253 ? -4.796 18.047 -7.114 1.00 52.09 253 GLY A C 1
ATOM 2012 O O . GLY A 1 253 ? -5.612 18.807 -6.606 1.00 52.09 253 GLY A O 1
ATOM 2013 N N . MET A 1 254 ? -3.492 18.118 -6.834 1.00 55.19 254 MET A N 1
ATOM 2014 C CA . MET A 1 254 ? -2.911 19.005 -5.830 1.00 55.19 254 MET A CA 1
ATOM 2015 C C . MET A 1 254 ? -1.929 20.023 -6.421 1.00 55.19 254 MET A C 1
ATOM 2017 O O . MET A 1 254 ? -1.138 20.623 -5.695 1.00 55.19 254 MET A O 1
ATOM 2021 N N . THR A 1 255 ? -1.969 20.253 -7.734 1.00 56.88 255 THR A N 1
ATOM 2022 C CA . THR A 1 255 ? -1.260 21.393 -8.328 1.00 56.88 255 THR A CA 1
ATOM 2023 C C . THR A 1 255 ? -1.979 22.698 -7.987 1.00 56.88 255 THR A C 1
ATOM 2025 O O . THR A 1 255 ? -3.204 22.699 -7.858 1.00 56.88 255 THR A O 1
ATOM 2028 N N . PRO A 1 256 ? -1.259 23.831 -7.885 1.00 54.16 256 PRO A N 1
ATOM 2029 C CA . PRO A 1 256 ? -1.883 25.139 -7.685 1.00 54.16 256 PRO A CA 1
ATOM 2030 C C . PRO A 1 256 ? -2.969 25.432 -8.731 1.00 54.16 256 PRO A C 1
ATOM 2032 O O . PRO A 1 256 ? -4.019 25.930 -8.364 1.00 54.16 256 PRO A O 1
ATOM 2035 N N . LYS A 1 257 ? -2.805 24.987 -9.986 1.00 55.91 257 LYS A N 1
ATOM 2036 C CA . LYS A 1 257 ? -3.836 25.114 -11.033 1.00 55.91 257 LYS A CA 1
ATOM 2037 C C . LYS A 1 257 ? -5.093 24.269 -10.791 1.00 55.91 257 LYS A C 1
ATOM 2039 O O . LYS A 1 257 ? -6.191 24.705 -11.110 1.00 55.91 257 LYS A O 1
ATOM 2044 N N . ALA A 1 258 ? -4.952 23.054 -10.256 1.00 56.88 258 ALA A N 1
ATOM 2045 C CA . ALA A 1 258 ? -6.101 22.217 -9.906 1.00 56.88 258 ALA A CA 1
ATOM 2046 C C . ALA A 1 258 ? -6.857 22.781 -8.690 1.00 56.88 258 ALA A C 1
ATOM 2048 O O . ALA A 1 258 ? -8.086 22.715 -8.657 1.00 56.88 258 ALA A O 1
ATOM 2049 N N . LYS A 1 259 ? -6.127 23.385 -7.739 1.00 55.09 259 LYS A N 1
ATOM 2050 C CA . LYS A 1 259 ? -6.694 24.131 -6.608 1.00 55.09 259 LYS A CA 1
ATOM 2051 C C . LYS A 1 259 ? -7.405 25.402 -7.052 1.00 55.09 259 LYS A C 1
ATOM 2053 O O . LYS A 1 259 ? -8.549 25.584 -6.674 1.00 55.09 259 LYS A O 1
ATOM 2058 N N . GLU A 1 260 ? -6.790 26.209 -7.914 1.00 58.47 260 GLU A N 1
ATOM 2059 C CA . GLU A 1 260 ? -7.423 27.390 -8.519 1.00 58.47 260 GLU A CA 1
ATOM 2060 C C . GLU A 1 260 ? -8.724 26.999 -9.235 1.00 58.47 260 GLU A C 1
ATOM 2062 O O . GLU A 1 260 ? -9.762 27.596 -8.990 1.00 58.47 260 GLU A O 1
ATOM 2067 N N . ALA A 1 261 ? -8.729 25.910 -10.012 1.00 57.09 261 ALA A N 1
ATOM 2068 C CA . ALA A 1 261 ? -9.942 25.429 -10.679 1.00 57.09 261 ALA A CA 1
ATOM 2069 C C . ALA A 1 261 ? -11.044 24.951 -9.708 1.00 57.09 261 ALA A C 1
ATOM 2071 O O . ALA A 1 261 ? -12.232 25.071 -10.013 1.00 57.09 261 ALA A O 1
ATOM 2072 N N . THR A 1 262 ? -10.677 24.400 -8.544 1.00 53.97 262 THR A N 1
ATOM 2073 C CA . THR A 1 262 ? -11.653 24.010 -7.510 1.00 53.97 262 THR A CA 1
ATOM 2074 C C . THR A 1 262 ? -12.123 25.206 -6.685 1.00 53.97 262 THR A C 1
ATOM 2076 O O . THR A 1 262 ? -13.312 25.297 -6.391 1.00 53.97 262 THR A O 1
ATOM 2079 N N . GLU A 1 263 ? -11.239 26.143 -6.354 1.00 57.25 263 GLU A N 1
ATOM 2080 C CA . GLU A 1 263 ? -11.557 27.396 -5.662 1.00 57.25 263 GLU A CA 1
ATOM 2081 C C . GLU A 1 263 ? -12.435 28.307 -6.525 1.00 57.25 263 GLU A C 1
ATOM 2083 O O . GLU A 1 263 ? -13.413 28.848 -6.017 1.00 57.25 263 GLU A O 1
ATOM 2088 N N . ASP A 1 264 ? -12.185 28.393 -7.833 1.00 58.41 264 ASP A N 1
ATOM 2089 C CA . ASP A 1 264 ? -13.030 29.119 -8.785 1.00 58.41 264 ASP A CA 1
ATOM 2090 C C . ASP A 1 264 ? -14.431 28.498 -8.880 1.00 58.41 264 ASP A C 1
ATOM 2092 O O . ASP A 1 264 ? -15.434 29.214 -8.886 1.00 58.41 264 ASP A O 1
ATOM 2096 N N . ALA A 1 265 ? -14.533 27.163 -8.887 1.00 57.25 265 ALA A N 1
ATOM 2097 C CA . ALA A 1 265 ? -15.818 26.463 -8.882 1.00 57.25 265 ALA A CA 1
ATOM 2098 C C . ALA A 1 265 ? -16.589 26.669 -7.564 1.00 57.25 265 ALA A C 1
ATOM 2100 O O . ALA A 1 265 ? -17.803 26.893 -7.577 1.00 57.25 265 ALA A O 1
ATOM 2101 N N . VAL A 1 266 ? -15.894 26.647 -6.422 1.00 57.28 266 VAL A N 1
ATOM 2102 C CA . VAL A 1 266 ? -16.475 26.935 -5.100 1.00 57.28 266 VAL A CA 1
ATOM 2103 C C . VAL A 1 266 ? -16.864 28.411 -4.980 1.00 57.28 266 VAL A C 1
ATOM 2105 O O . VAL A 1 266 ? -17.932 28.706 -4.453 1.00 57.28 266 VAL A O 1
ATOM 2108 N N . GLY A 1 267 ? -16.074 29.335 -5.527 1.00 57.31 267 GLY A N 1
ATOM 2109 C CA . GLY A 1 267 ? -16.390 30.762 -5.611 1.00 57.31 267 GLY A CA 1
ATOM 2110 C C . GLY A 1 267 ? -17.616 31.041 -6.484 1.00 57.31 267 GLY A C 1
ATOM 2111 O O . GLY A 1 267 ? -18.443 31.885 -6.137 1.00 57.31 267 GLY A O 1
ATOM 2112 N N . TYR A 1 268 ? -17.803 30.278 -7.565 1.00 55.88 268 TYR A N 1
ATOM 2113 C CA . TYR A 1 268 ? -18.995 30.352 -8.415 1.00 55.88 268 TYR A CA 1
ATOM 2114 C C . TYR A 1 268 ? -20.260 29.867 -7.688 1.00 55.88 268 TYR A C 1
ATOM 2116 O O . TYR A 1 268 ? -21.316 30.495 -7.789 1.00 55.88 268 TYR A O 1
ATOM 2124 N N . LEU A 1 269 ? -20.149 28.787 -6.905 1.00 50.78 269 LEU A N 1
ATOM 2125 C CA . LEU A 1 269 ? -21.244 28.240 -6.093 1.00 50.78 269 LEU A CA 1
ATOM 2126 C C . LEU A 1 269 ? -21.569 29.125 -4.877 1.00 50.78 269 LEU A C 1
ATOM 2128 O O . LEU A 1 269 ? -22.741 29.388 -4.602 1.00 50.78 269 LEU A O 1
ATOM 2132 N N . ALA A 1 270 ? -20.550 29.654 -4.197 1.00 55.03 270 ALA A N 1
ATOM 2133 C CA . ALA A 1 270 ? -20.704 30.614 -3.107 1.00 55.03 270 ALA A CA 1
ATOM 2134 C C . ALA A 1 270 ? -21.321 31.930 -3.609 1.00 55.03 270 ALA A C 1
ATOM 2136 O O . ALA A 1 270 ? -22.236 32.460 -2.984 1.00 55.03 270 ALA A O 1
ATOM 2137 N N . GLY A 1 271 ? -20.914 32.407 -4.791 1.00 52.69 271 GLY A N 1
ATOM 2138 C CA . GLY A 1 271 ? -21.524 33.557 -5.460 1.00 52.69 271 GLY A CA 1
ATOM 2139 C C . GLY A 1 271 ? -22.977 33.322 -5.892 1.00 52.69 271 GLY A C 1
ATOM 2140 O O . GLY A 1 271 ? -23.754 34.275 -5.958 1.00 52.69 271 GLY A O 1
ATOM 2141 N N . GLN A 1 272 ? -23.378 32.070 -6.140 1.00 51.69 272 GLN A N 1
ATOM 2142 C CA . GLN A 1 272 ? -24.773 31.697 -6.396 1.00 51.69 272 GLN A CA 1
ATOM 2143 C C . GLN A 1 272 ? -25.619 31.673 -5.114 1.00 51.69 272 GLN A C 1
ATOM 2145 O O . GLN A 1 272 ? -26.737 32.186 -5.130 1.00 51.69 272 GLN A O 1
ATOM 2150 N N . GLN A 1 273 ? -25.080 31.166 -3.998 1.00 49.69 273 GLN A N 1
ATOM 2151 C CA . GLN A 1 273 ? -25.736 31.245 -2.684 1.00 49.69 273 GLN A CA 1
ATOM 2152 C C . GLN A 1 273 ? -25.883 32.696 -2.206 1.00 49.69 273 GLN A C 1
ATOM 2154 O O . GLN A 1 273 ? -26.944 33.087 -1.725 1.00 49.69 273 GLN A O 1
ATOM 2159 N N . GLN A 1 274 ? -24.863 33.529 -2.422 1.00 49.78 274 GLN A N 1
ATOM 2160 C CA . GLN A 1 274 ? -24.874 34.938 -2.022 1.00 49.78 274 GLN A CA 1
ATOM 2161 C C . GLN A 1 274 ? -25.738 35.828 -2.939 1.00 49.78 274 GLN A C 1
ATOM 2163 O O . GLN A 1 274 ? -26.131 36.918 -2.533 1.00 49.78 274 GLN A O 1
ATOM 2168 N N . ARG A 1 275 ? -26.076 35.374 -4.159 1.00 49.25 275 ARG A N 1
ATOM 2169 C CA . ARG A 1 275 ? -27.035 36.054 -5.056 1.00 49.25 275 ARG A CA 1
ATOM 2170 C C . ARG A 1 275 ? -28.500 35.689 -4.805 1.00 49.25 275 ARG A C 1
ATOM 2172 O O . ARG A 1 275 ? -29.357 36.364 -5.371 1.00 49.25 275 ARG A O 1
ATOM 2179 N N . GLN A 1 276 ? -28.801 34.664 -4.004 1.00 50.94 276 GLN A N 1
ATOM 2180 C CA . GLN A 1 276 ? -30.187 34.262 -3.729 1.00 50.94 276 GLN A CA 1
ATOM 2181 C C . GLN A 1 276 ? -30.757 34.777 -2.407 1.00 50.94 276 GLN A C 1
ATOM 2183 O O . GLN A 1 276 ? -31.968 34.939 -2.340 1.00 50.94 276 GLN A O 1
ATOM 2188 N N . GLU A 1 277 ? -29.946 35.114 -1.402 1.00 50.25 277 GLU A N 1
ATOM 2189 C CA . GLU A 1 277 ? -30.467 35.815 -0.221 1.00 50.25 277 GLU A CA 1
ATOM 2190 C C . GLU A 1 277 ? -30.415 37.329 -0.451 1.00 50.25 277 GLU A C 1
ATOM 2192 O O . GLU A 1 277 ? -29.385 37.989 -0.297 1.00 50.25 277 GLU A O 1
ATOM 2197 N N . SER A 1 278 ? -31.556 37.903 -0.836 1.00 64.12 278 SER A N 1
ATOM 2198 C CA . SER A 1 278 ? -31.704 39.358 -0.840 1.00 64.12 278 SER A CA 1
ATOM 2199 C C . SER A 1 278 ? -31.510 39.880 0.591 1.00 64.12 278 SER A C 1
ATOM 2201 O O . SER A 1 278 ? -32.000 39.281 1.547 1.00 64.12 278 SER A O 1
ATOM 2203 N N . GLN A 1 279 ? -30.823 41.014 0.778 1.00 55.94 279 GLN A N 1
ATOM 2204 C CA . GLN A 1 279 ? -30.611 41.608 2.114 1.00 55.94 279 GLN A CA 1
ATOM 2205 C C . GLN A 1 279 ? -31.919 41.765 2.918 1.00 55.94 279 GLN A C 1
ATOM 2207 O O . GLN A 1 279 ? -31.907 41.727 4.147 1.00 55.94 279 GLN A O 1
ATOM 2212 N N . LEU A 1 280 ? -33.054 41.885 2.223 1.00 64.81 280 LEU A N 1
ATOM 2213 C CA . LEU A 1 280 ? -34.396 41.924 2.800 1.00 64.81 280 LEU A CA 1
ATOM 2214 C C . LEU A 1 280 ? -34.822 40.603 3.460 1.00 64.81 280 LEU A C 1
ATOM 2216 O O . LEU A 1 280 ? -35.499 40.635 4.483 1.00 64.81 280 LEU A O 1
ATOM 2220 N N . GLU A 1 281 ? -34.443 39.446 2.923 1.00 73.06 281 GLU A N 1
ATOM 2221 C CA . GLU A 1 281 ? -34.756 38.144 3.529 1.00 73.06 281 GLU A CA 1
ATOM 2222 C C . GLU A 1 281 ? -33.911 37.880 4.776 1.00 73.06 281 GLU A C 1
ATOM 2224 O O . GLU A 1 281 ? -34.438 37.400 5.782 1.00 73.06 281 GLU A O 1
ATOM 2229 N N . TYR A 1 282 ? -32.638 38.285 4.764 1.00 70.50 282 TYR A N 1
ATOM 2230 C CA . TYR A 1 282 ? -31.781 38.229 5.951 1.00 70.50 282 TYR A CA 1
ATOM 2231 C C . TYR A 1 282 ? -32.293 39.153 7.071 1.00 70.50 282 TYR A C 1
ATOM 2233 O O . TYR A 1 282 ? -32.368 38.753 8.237 1.00 70.50 282 TYR A O 1
ATOM 2241 N N . GLN A 1 283 ? -32.730 40.370 6.721 1.00 73.31 283 GLN A N 1
ATOM 2242 C CA . GLN A 1 283 ? -33.373 41.283 7.672 1.00 73.31 283 GLN A CA 1
ATOM 2243 C C . GLN A 1 283 ? -34.675 40.693 8.233 1.00 73.31 283 GLN A C 1
ATOM 2245 O O . GLN A 1 283 ? -34.875 40.711 9.442 1.00 73.31 283 GLN A O 1
ATOM 2250 N N . LYS A 1 284 ? -35.520 40.074 7.399 1.00 80.19 284 LYS A N 1
ATOM 2251 C CA . LYS A 1 284 ? -36.761 39.425 7.860 1.00 80.19 284 LYS A CA 1
ATOM 2252 C C . LYS A 1 284 ? -36.513 38.240 8.797 1.00 80.19 284 LYS A C 1
ATOM 2254 O O . LYS A 1 284 ? -37.253 38.054 9.759 1.00 80.19 284 LYS A O 1
ATOM 2259 N N . ARG A 1 285 ? -35.483 37.423 8.545 1.00 79.19 285 ARG A N 1
ATOM 2260 C CA . ARG A 1 285 ? -35.140 36.294 9.434 1.00 79.19 285 ARG A CA 1
ATOM 2261 C C . ARG A 1 285 ? -34.581 36.770 10.768 1.00 79.19 285 ARG A C 1
ATOM 2263 O O . ARG A 1 285 ? -34.914 36.193 11.799 1.00 79.19 285 ARG A O 1
ATOM 2270 N N . THR A 1 286 ? -33.771 37.825 10.764 1.00 72.12 286 THR A N 1
ATOM 2271 C CA . THR A 1 286 ? -33.239 38.397 12.009 1.00 72.12 286 THR A CA 1
ATOM 2272 C C . THR A 1 286 ? -34.332 39.074 12.836 1.00 72.12 286 THR A C 1
ATOM 2274 O O . THR A 1 286 ? -34.353 38.880 14.049 1.00 72.12 286 THR A O 1
ATOM 2277 N N . THR A 1 287 ? -35.299 39.765 12.220 1.00 85.12 287 THR A N 1
ATOM 2278 C CA . THR A 1 287 ? -36.457 40.313 12.951 1.00 85.12 287 THR A CA 1
ATOM 2279 C C . THR A 1 287 ? -37.346 39.215 13.531 1.00 85.12 287 THR A C 1
ATOM 2281 O O . THR A 1 287 ? -37.689 39.289 14.706 1.00 85.12 287 THR A O 1
ATOM 2284 N N . LEU A 1 288 ? -37.642 38.155 12.767 1.00 88.00 288 LEU A N 1
ATOM 2285 C CA . LEU A 1 288 ? -38.424 37.013 13.265 1.00 88.00 288 LEU A CA 1
ATOM 2286 C C . LEU A 1 288 ? -37.734 36.307 14.441 1.00 88.00 288 LEU A C 1
ATOM 2288 O O . LEU A 1 288 ? -38.378 35.980 15.433 1.00 88.00 288 LEU A O 1
ATOM 2292 N N . ALA A 1 289 ? -36.412 36.123 14.373 1.00 79.75 289 ALA A N 1
ATOM 2293 C CA . ALA A 1 289 ? -35.652 35.526 15.468 1.00 79.75 289 ALA A CA 1
ATOM 2294 C C . ALA A 1 289 ? -35.677 36.393 16.741 1.00 79.75 289 ALA A C 1
ATOM 2296 O O . ALA A 1 289 ? -35.738 35.858 17.848 1.00 79.75 289 ALA A O 1
ATOM 2297 N N . LEU A 1 290 ? -35.653 37.724 16.601 1.00 86.56 290 LEU A N 1
ATOM 2298 C CA . LEU A 1 290 ? -35.771 38.649 17.732 1.00 86.56 290 LEU A CA 1
ATOM 2299 C C . LEU A 1 290 ? -37.182 38.644 18.338 1.00 86.56 290 LEU A C 1
ATOM 2301 O O . LEU A 1 290 ? -37.316 38.682 19.563 1.00 86.56 290 LEU A O 1
ATOM 2305 N N . GLU A 1 291 ? -38.221 38.545 17.509 1.00 88.00 291 GLU A N 1
ATOM 2306 C CA . GLU A 1 291 ? -39.609 38.417 17.964 1.00 88.00 291 GLU A CA 1
ATOM 2307 C C . GLU A 1 291 ? -39.824 37.108 18.737 1.00 88.00 291 GLU A C 1
ATOM 2309 O O . GLU A 1 291 ? -40.353 37.132 19.851 1.00 88.00 291 GLU A O 1
ATOM 2314 N N . ASP A 1 292 ? -39.326 35.980 18.230 1.00 87.69 292 ASP A N 1
ATOM 2315 C CA . ASP A 1 292 ? -39.412 34.684 18.915 1.00 87.69 292 ASP A CA 1
ATOM 2316 C C . ASP A 1 292 ? -38.665 34.677 20.251 1.00 87.69 292 ASP A C 1
ATOM 2318 O O . ASP A 1 292 ? -39.160 34.149 21.252 1.00 87.69 292 ASP A O 1
ATOM 2322 N N . LEU A 1 293 ? -37.498 35.320 20.306 1.00 83.31 293 LEU A N 1
ATOM 2323 C CA . LEU A 1 293 ? -36.725 35.447 21.538 1.00 83.31 293 LEU A CA 1
ATOM 2324 C C . LEU A 1 293 ? -37.467 36.315 22.566 1.00 83.31 293 LEU A C 1
ATOM 2326 O O . LEU A 1 293 ? -37.506 35.975 23.751 1.00 83.31 293 LEU A O 1
ATOM 2330 N N . SER A 1 294 ? -38.141 37.377 22.118 1.00 88.00 294 SER A N 1
ATOM 2331 C CA . SER A 1 294 ? -38.989 38.201 22.985 1.00 88.00 294 SER A CA 1
ATOM 2332 C C . SER A 1 294 ? -40.184 37.414 23.549 1.00 88.00 294 SER A C 1
ATOM 2334 O O . SER A 1 294 ? -40.467 37.488 24.748 1.00 88.00 294 SER A O 1
ATOM 2336 N N . ASN A 1 295 ? -40.810 36.565 22.727 1.00 89.69 295 ASN A N 1
ATOM 2337 C CA . ASN A 1 295 ? -41.919 35.698 23.127 1.00 89.69 295 ASN A CA 1
ATOM 2338 C C . ASN A 1 295 ? -41.478 34.618 24.127 1.00 89.69 295 ASN A C 1
ATOM 2340 O O . ASN A 1 295 ? -42.192 34.335 25.092 1.00 89.69 295 ASN A O 1
ATOM 2344 N N . LEU A 1 296 ? -40.291 34.032 23.942 1.00 85.31 296 LEU A N 1
ATOM 2345 C CA . LEU A 1 296 ? -39.717 33.074 24.891 1.00 85.31 296 LEU A CA 1
ATOM 2346 C C . LEU A 1 296 ? -39.404 33.725 26.242 1.00 85.31 296 LEU A C 1
ATOM 2348 O O . LEU A 1 296 ? -39.671 33.121 27.281 1.00 85.31 296 LEU A O 1
ATOM 2352 N N . ILE A 1 297 ? -38.901 34.963 26.250 1.00 85.62 297 ILE A N 1
ATOM 2353 C CA . ILE A 1 297 ? -38.667 35.717 27.490 1.00 85.62 297 ILE A CA 1
ATOM 2354 C C . ILE A 1 297 ? -39.992 36.019 28.202 1.00 85.62 297 ILE A C 1
ATOM 2356 O O . ILE A 1 297 ? -40.071 35.864 29.422 1.00 85.62 297 ILE A O 1
ATOM 2360 N N . ALA A 1 298 ? -41.038 36.412 27.469 1.00 85.25 298 ALA A N 1
ATOM 2361 C CA . ALA A 1 298 ? -42.358 36.666 28.046 1.00 85.25 298 ALA A CA 1
ATOM 2362 C C . ALA A 1 298 ? -42.946 35.400 28.695 1.00 85.25 298 ALA A C 1
ATOM 2364 O O . ALA A 1 298 ? -43.316 35.427 29.869 1.00 85.25 298 ALA A O 1
ATOM 2365 N N . ARG A 1 299 ? -42.919 34.264 27.984 1.00 83.69 299 ARG A N 1
ATOM 2366 C CA . ARG A 1 299 ? -43.356 32.960 28.517 1.00 83.69 299 ARG A CA 1
ATOM 2367 C C . ARG A 1 299 ? -42.522 32.504 29.710 1.00 83.69 299 ARG A C 1
ATOM 2369 O O . ARG A 1 299 ? -43.066 31.959 30.664 1.00 83.69 299 ARG A O 1
ATOM 2376 N N . SER A 1 300 ? -41.211 32.737 29.675 1.00 79.19 300 SER A N 1
ATOM 2377 C CA . SER A 1 300 ? -40.319 32.435 30.797 1.00 79.19 300 SER A CA 1
ATOM 2378 C C . SER A 1 300 ? -40.723 33.225 32.043 1.00 79.19 300 SER A C 1
ATOM 2380 O O . SER A 1 300 ? -40.928 32.626 33.093 1.00 79.19 300 SER A O 1
ATOM 2382 N N . ARG A 1 301 ? -40.965 34.539 31.917 1.00 79.69 301 ARG A N 1
ATOM 2383 C CA . ARG A 1 301 ? -41.440 35.380 33.029 1.00 79.69 301 ARG A CA 1
ATOM 2384 C C . ARG A 1 301 ? -42.793 34.928 33.573 1.00 79.69 301 ARG A C 1
ATOM 2386 O O . ARG A 1 301 ? -42.954 34.861 34.787 1.00 79.69 301 ARG A O 1
ATOM 2393 N N . GLU A 1 302 ? -43.749 34.599 32.706 1.00 80.44 302 GLU A N 1
ATOM 2394 C CA . GLU A 1 302 ? -45.052 34.069 33.132 1.00 80.44 302 GLU A CA 1
ATOM 2395 C C . GLU A 1 302 ? -44.911 32.746 33.896 1.00 80.44 302 GLU A C 1
ATOM 2397 O O . GLU A 1 302 ? -45.547 32.563 34.935 1.00 80.44 302 GLU A O 1
ATOM 2402 N N . ASN A 1 303 ? -44.036 31.853 33.429 1.00 75.94 303 ASN A N 1
ATOM 2403 C CA . ASN A 1 303 ? -43.747 30.591 34.104 1.00 75.94 303 ASN A CA 1
ATOM 2404 C C . ASN A 1 303 ? -43.032 30.802 35.444 1.00 75.94 303 ASN A C 1
ATOM 2406 O O . ASN A 1 303 ? -43.368 30.123 36.405 1.00 75.94 303 ASN A O 1
ATOM 2410 N N . THR A 1 304 ? -42.116 31.772 35.550 1.00 71.31 304 THR A N 1
ATOM 2411 C CA . THR A 1 304 ? -41.467 32.135 36.823 1.00 71.31 304 THR A CA 1
ATOM 2412 C C . THR A 1 304 ? -42.469 32.701 37.835 1.00 71.31 304 THR A C 1
ATOM 2414 O O . THR A 1 304 ? -42.354 32.442 39.027 1.00 71.31 304 THR A O 1
ATOM 2417 N N . VAL A 1 305 ? -43.477 33.458 37.386 1.00 73.31 305 VAL A N 1
ATOM 2418 C CA . VAL A 1 305 ? -44.545 33.972 38.265 1.00 73.31 305 VAL A CA 1
ATOM 2419 C C . VAL A 1 305 ? -45.479 32.855 38.743 1.00 73.31 305 VAL A C 1
ATOM 2421 O O . VAL A 1 305 ? -45.993 32.930 39.856 1.00 73.31 305 VAL A O 1
ATOM 2424 N N . ARG A 1 306 ? -45.693 31.824 37.919 1.00 70.75 306 ARG A N 1
ATOM 2425 C CA . ARG A 1 306 ? -46.524 30.652 38.240 1.00 70.75 306 ARG A CA 1
ATOM 2426 C C . ARG A 1 306 ? -45.761 29.522 38.934 1.00 70.75 306 ARG A C 1
ATOM 2428 O O . ARG A 1 306 ? -46.366 28.491 39.212 1.00 70.75 306 ARG A O 1
ATOM 2435 N N . ASP A 1 307 ? -44.467 29.695 39.186 1.00 72.69 307 ASP A N 1
ATOM 2436 C CA . ASP A 1 307 ? -43.633 28.671 39.803 1.00 72.69 307 ASP A CA 1
ATOM 2437 C C . ASP A 1 307 ? -44.050 28.468 41.276 1.00 72.69 307 ASP A C 1
ATOM 2439 O O . ASP A 1 307 ? -43.922 29.398 42.084 1.00 72.69 307 ASP A O 1
ATOM 2443 N N . PRO A 1 308 ? -44.565 27.278 41.646 1.00 68.69 308 PRO A N 1
ATOM 2444 C CA . PRO A 1 308 ? -45.067 27.004 42.990 1.00 68.69 308 PRO A CA 1
ATOM 2445 C C . PRO A 1 308 ? -43.992 27.178 44.069 1.00 68.69 308 PRO A C 1
ATOM 2447 O O . PRO A 1 308 ? -44.309 27.644 45.160 1.00 68.69 308 PRO A O 1
ATOM 2450 N N . VAL A 1 309 ? -42.716 26.926 43.753 1.00 68.81 309 VAL A N 1
ATOM 2451 C CA . VAL A 1 309 ? -41.605 27.062 44.711 1.00 68.81 309 VAL A CA 1
ATOM 2452 C C . VAL A 1 309 ? -41.359 28.531 45.073 1.00 68.81 309 VAL A C 1
ATOM 2454 O O . VAL A 1 309 ? -41.094 28.861 46.227 1.00 68.81 309 VAL A O 1
ATOM 2457 N N . LEU A 1 310 ? -41.491 29.445 44.105 1.00 61.59 310 LEU A N 1
ATOM 2458 C CA . LEU A 1 310 ? -41.357 30.890 44.330 1.00 61.59 310 LEU A CA 1
ATOM 2459 C C . LEU A 1 310 ? -42.548 31.479 45.099 1.00 61.59 310 LEU A C 1
ATOM 2461 O O . LEU A 1 310 ? -42.380 32.455 45.834 1.00 61.59 310 LEU A O 1
ATOM 2465 N N . ILE A 1 311 ? -43.740 30.902 44.938 1.00 66.94 311 ILE A N 1
ATOM 2466 C CA . ILE A 1 311 ? -44.941 31.286 45.689 1.00 66.94 311 ILE A CA 1
ATOM 2467 C C . ILE A 1 311 ? -44.816 30.827 47.148 1.00 66.94 311 ILE A C 1
ATOM 2469 O O . ILE A 1 311 ? -45.036 31.638 48.048 1.00 66.94 311 ILE A O 1
ATOM 2473 N N . GLU A 1 312 ? -44.374 29.589 47.386 1.00 60.31 312 GLU A N 1
ATOM 2474 C CA . GLU A 1 312 ? -44.099 29.052 48.727 1.00 60.31 312 GLU A CA 1
ATOM 2475 C C . GLU A 1 312 ? -43.012 29.861 49.455 1.00 60.31 312 GLU A C 1
ATOM 2477 O O . GLU A 1 312 ? -43.183 30.226 50.618 1.00 60.31 312 GLU A O 1
ATOM 2482 N N . HIS A 1 313 ? -41.938 30.256 48.759 1.00 60.44 313 HIS A N 1
ATOM 2483 C CA . HIS A 1 313 ? -40.884 31.099 49.337 1.00 60.44 313 HIS A CA 1
ATOM 2484 C C . HIS A 1 313 ? -41.363 32.515 49.697 1.00 60.44 313 HIS A C 1
ATOM 2486 O O . HIS A 1 313 ? -40.920 33.080 50.698 1.00 60.44 313 HIS A O 1
ATOM 2492 N N . LYS A 1 314 ? -42.269 33.109 48.904 1.00 60.88 314 LYS A N 1
ATOM 2493 C CA . LYS A 1 314 ? -42.881 34.412 49.225 1.00 60.88 314 LYS A CA 1
ATOM 2494 C C . LYS A 1 314 ? -43.864 34.320 50.391 1.00 60.88 314 LYS A C 1
ATOM 2496 O O . LYS A 1 314 ? -43.947 35.266 51.166 1.00 60.88 314 LYS A O 1
ATOM 2501 N N . GLN A 1 315 ? -44.579 33.205 50.528 1.00 58.03 315 GLN A N 1
ATOM 2502 C CA . GLN A 1 315 ? -45.474 32.957 51.661 1.00 58.03 315 GLN A CA 1
ATOM 2503 C C . GLN A 1 315 ? -44.678 32.737 52.959 1.00 58.03 315 GLN A C 1
ATOM 2505 O O . GLN A 1 315 ? -44.961 33.395 53.955 1.00 58.03 315 GLN A O 1
ATOM 2510 N N . GLN A 1 316 ? -43.597 31.950 52.924 1.00 54.44 316 GLN A N 1
ATOM 2511 C CA . GLN A 1 316 ? -42.703 31.758 54.079 1.00 54.44 316 GLN A CA 1
ATOM 2512 C C . GLN A 1 316 ? -41.932 33.025 54.489 1.00 54.44 316 GLN A C 1
ATOM 2514 O O . GLN A 1 316 ? -41.622 33.205 55.667 1.00 54.44 316 GLN A O 1
ATOM 2519 N N . ALA A 1 317 ? -41.623 33.919 53.544 1.00 54.41 317 ALA A N 1
ATOM 2520 C CA . ALA A 1 317 ? -41.003 35.212 53.843 1.00 54.41 317 ALA A CA 1
ATOM 2521 C C . ALA A 1 317 ? -41.995 36.250 54.408 1.00 54.41 317 ALA A C 1
ATOM 2523 O O . ALA A 1 317 ? -41.561 37.216 55.028 1.00 54.41 317 ALA A O 1
ATOM 2524 N N . GLY A 1 318 ? -43.305 36.064 54.200 1.00 52.16 318 GLY A N 1
ATOM 2525 C CA . GLY A 1 318 ? -44.360 36.929 54.736 1.00 52.16 318 GLY A CA 1
ATOM 2526 C C . GLY A 1 318 ? -44.857 36.542 56.134 1.00 52.16 318 GLY A C 1
ATOM 2527 O O . GLY A 1 318 ? -45.400 37.393 56.825 1.00 52.16 318 GLY A O 1
ATOM 2528 N N . GLU A 1 319 ? -44.659 35.292 56.566 1.00 49.66 319 GLU A N 1
ATOM 2529 C CA . GLU A 1 319 ? -45.053 34.811 57.906 1.00 49.66 319 GLU A CA 1
ATOM 2530 C C . GLU A 1 319 ? -43.957 34.963 58.977 1.00 49.66 319 GLU A C 1
ATOM 2532 O O . GLU A 1 319 ? -44.227 34.777 60.160 1.00 49.66 319 GLU A O 1
ATOM 2537 N N . ASN A 1 320 ? -42.733 35.337 58.589 1.00 47.91 320 ASN A N 1
ATOM 2538 C CA . ASN A 1 320 ? -41.618 35.614 59.509 1.00 47.91 320 ASN A CA 1
ATOM 2539 C C . ASN A 1 320 ? -41.275 37.117 59.612 1.00 47.91 320 ASN A C 1
ATOM 2541 O O . ASN A 1 320 ? -40.131 37.468 59.910 1.00 47.91 320 ASN A O 1
ATOM 2545 N N . GLY A 1 321 ? -42.249 37.993 59.341 1.00 40.09 321 GLY A N 1
ATOM 2546 C CA . GLY A 1 321 ? -42.174 39.446 59.536 1.00 40.09 321 GLY A CA 1
ATOM 2547 C C . GLY A 1 321 ? -43.152 39.922 60.597 1.00 40.09 321 GLY A C 1
ATOM 2548 O O . GLY A 1 321 ? -44.323 39.493 60.539 1.00 40.09 321 GLY A O 1
#

Foldseek 3Di:
DFDADPDDQKFWWADPPVRDIDIDGFPDWDAQVVLVQYRIWGWHADPPPRDITTTDPVVVVVSCVNRVVPADPDPVRVVVVVVVCVPPDDPVNVVVVVVCVPPPPVPDPPPPAAALDAPPDPCNVPDPCNVVSVVDRHDPVVVVVVCLVVVCVVVLPCVSCPVVLVVVLVVLVVVLVVLVVVCVVCDQWDWDFDWDADPVGDIDTDWDADADPPPRDGDPVGTDTDTDIDTDPCVVVSVVSVVVSVCPVVVVCNDPVSVVVVVVVVVVVVVVVVVPDDVVNVVVVVVVVVVVVVVVVVVVVVVVVVPVVVVVVVVVVVVVD

Sequence (321 aa):
MGKLRPRLDDVRFHCLDCDYRFEAKPVRVEDAPEDEWHPWRYVGTCPECGRECEQERQQRGLLKAWAHATGPKTAEGLASTAKNLEGHPTPEEARRTRFNGLKHGLNARTATYWPARPGKYPDCDGCEYFSSCFTATACQKRVDLYFAHHLAFTAGDPKLLNDLNADLHANLRSIVNLMILDVIRDGSTIRTPAWYYDKDGGFHVAQIGGRDDDSGKLLPHERETIMVLTEHPMLKRIGEWVAKIGLSLSDMGMTPKAKEATEDAVGYLAGQQQRQESQLEYQKRTTLALEDLSNLIARSRENTVRDPVLIEHKQQAGENG

pLDDT: mean 74.24, std 13.26, range [40.09, 91.75]